Protein AF-A0A1V8USU7-F1 (afdb_monomer_lite)

pLDDT: mean 76.99, std 17.87, range [39.38, 96.69]

Foldseek 3Di:
DDDDDDDDDDDDDDDDDDDDDDDDDDDDDDPDDPVVVVVVVVVVVVVVVVVVVVCVVCVVPPDPPDPPQDQLNVLLVVQVVLLVQLAPNPDASAGDQPDDDPDPVQVPDPALDPDGLVRLLVSLLPDDLVSLVVLLVSLQLVSNVNYDPVCSVSSSRSSVSNNVSSVVNNVVVVPDDPPPPPPVDDD

Structure (mmCIF, N/CA/C/O backbone):
data_AF-A0A1V8USU7-F1
#
_entry.id   AF-A0A1V8USU7-F1
#
loop_
_atom_site.group_PDB
_atom_site.id
_atom_site.type_symbol
_atom_site.label_atom_id
_atom_site.label_alt_id
_atom_site.label_comp_id
_atom_site.label_asym_id
_atom_site.label_entity_id
_atom_site.label_seq_id
_atom_site.pdbx_PDB_ins_code
_atom_site.Cartn_x
_atom_site.Cartn_y
_atom_site.Cartn_z
_atom_site.occupancy
_atom_site.B_iso_or_equiv
_atom_site.auth_seq_id
_atom_site.auth_comp_id
_atom_site.auth_asym_id
_atom_site.auth_atom_id
_atom_site.pdbx_PDB_model_num
ATOM 1 N N . ASP A 1 1 ? -37.194 35.974 -57.384 1.00 49.66 1 ASP A N 1
ATOM 2 C CA . ASP A 1 1 ? -37.407 36.350 -58.791 1.00 49.66 1 ASP A CA 1
ATOM 3 C C . ASP A 1 1 ? -37.713 37.832 -58.913 1.00 49.66 1 ASP A C 1
ATOM 5 O O . ASP A 1 1 ? -38.316 38.368 -57.995 1.00 49.66 1 ASP A O 1
ATOM 9 N N . ARG A 1 2 ? -37.316 38.453 -60.030 1.00 40.25 2 ARG A N 1
ATOM 10 C CA . ARG A 1 2 ? -37.390 39.902 -60.352 1.00 40.25 2 ARG A CA 1
ATOM 11 C C . ARG A 1 2 ? -36.256 40.784 -59.831 1.00 40.25 2 ARG A C 1
ATOM 13 O O . ARG A 1 2 ? -36.425 41.818 -59.195 1.00 40.25 2 ARG A O 1
ATOM 20 N N . ARG A 1 3 ? -35.062 40.362 -60.232 1.00 39.38 3 ARG A N 1
ATOM 21 C CA . ARG A 1 3 ? -34.034 41.263 -60.753 1.00 39.38 3 ARG A CA 1
ATOM 22 C C . ARG A 1 3 ? -34.614 42.037 -61.951 1.00 39.38 3 ARG A C 1
ATOM 24 O O . ARG A 1 3 ? -35.321 41.432 -62.745 1.00 39.38 3 ARG A O 1
ATOM 31 N N . ALA A 1 4 ? -34.194 43.294 -62.084 1.00 47.53 4 ALA A N 1
ATOM 32 C CA . ALA A 1 4 ? -34.315 44.152 -63.264 1.00 47.53 4 ALA A CA 1
ATOM 33 C C . ALA A 1 4 ? -35.718 44.692 -63.581 1.00 47.53 4 ALA A C 1
ATOM 35 O O . ALA A 1 4 ? -36.610 43.958 -63.972 1.00 47.53 4 ALA A O 1
ATOM 36 N N . GLU A 1 5 ? -35.887 46.005 -63.432 1.00 42.09 5 GLU A N 1
ATOM 37 C CA . GLU A 1 5 ? -36.052 46.934 -64.562 1.00 42.09 5 GLU A CA 1
ATOM 38 C C . GLU A 1 5 ? -36.499 48.297 -64.020 1.00 42.09 5 GLU A C 1
ATOM 40 O O . GLU A 1 5 ? -37.653 48.514 -63.674 1.00 42.09 5 GLU A O 1
ATOM 45 N N . ALA A 1 6 ? -35.562 49.235 -63.943 1.00 43.66 6 ALA A N 1
ATOM 46 C CA . ALA A 1 6 ? -35.877 50.658 -64.004 1.00 43.66 6 ALA A CA 1
ATOM 47 C 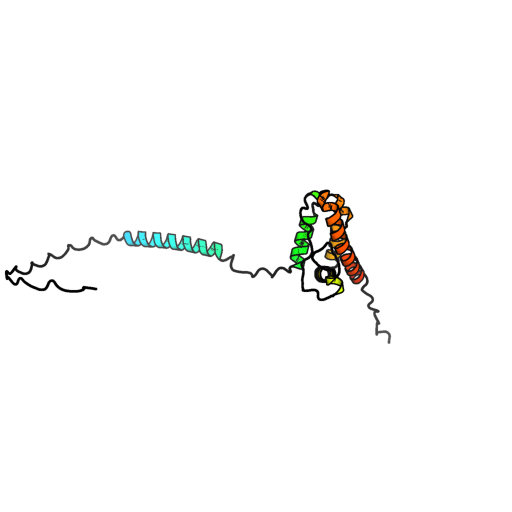C . ALA A 1 6 ? -34.721 51.318 -64.747 1.00 43.66 6 ALA A C 1
ATOM 49 O O . ALA A 1 6 ? -33.791 51.906 -64.197 1.00 43.66 6 ALA A O 1
ATOM 50 N N . GLU A 1 7 ? -34.750 51.031 -66.036 1.00 42.34 7 GLU A N 1
ATOM 51 C CA . GLU A 1 7 ? -33.895 51.544 -67.075 1.00 42.34 7 GLU A CA 1
ATOM 52 C C . GLU A 1 7 ? -34.169 53.041 -67.292 1.00 42.34 7 GLU A C 1
ATOM 54 O O . GLU A 1 7 ? -35.319 53.465 -67.307 1.00 42.34 7 GLU A O 1
ATOM 59 N N . LYS A 1 8 ? -33.092 53.790 -67.566 1.00 45.75 8 LYS A N 1
ATOM 60 C CA . LYS A 1 8 ? -33.054 55.058 -68.317 1.00 45.75 8 LYS A CA 1
ATOM 61 C C . LYS A 1 8 ? -33.834 56.251 -67.736 1.00 45.75 8 LYS A C 1
ATOM 63 O O . LYS A 1 8 ? -35.054 56.305 -67.757 1.00 45.75 8 LYS A O 1
ATOM 68 N N . LYS A 1 9 ? -33.112 57.361 -67.541 1.00 43.38 9 LYS A N 1
ATOM 69 C CA . LYS A 1 9 ? -32.935 58.425 -68.561 1.00 43.38 9 LYS A CA 1
ATOM 70 C C . LYS A 1 9 ? -32.690 59.765 -67.857 1.00 43.38 9 LYS A C 1
ATOM 72 O O . LYS A 1 9 ? -33.613 60.316 -67.283 1.00 43.38 9 LYS A O 1
ATOM 77 N N . ALA A 1 10 ? -31.485 60.315 -67.973 1.00 48.66 10 ALA A N 1
ATOM 78 C CA . ALA A 1 10 ? -31.270 61.760 -68.106 1.00 48.66 10 ALA A CA 1
ATOM 79 C C . ALA A 1 10 ? -29.787 62.020 -68.394 1.00 48.66 10 ALA A C 1
ATOM 81 O O . ALA A 1 10 ? -28.930 61.894 -67.527 1.00 48.66 10 ALA A O 1
ATOM 82 N N . ARG A 1 11 ? -29.506 62.330 -69.660 1.00 47.44 11 ARG A N 1
ATOM 83 C CA . ARG A 1 11 ? -28.316 63.063 -70.092 1.00 47.44 11 ARG A CA 1
ATOM 84 C C . ARG A 1 11 ? -28.532 64.551 -69.795 1.00 47.44 11 ARG A C 1
ATOM 86 O O . ARG A 1 11 ? -29.667 65.010 -69.879 1.00 47.44 11 ARG A O 1
ATOM 93 N N . GLY A 1 12 ? -27.433 65.263 -69.582 1.00 41.25 12 GLY A N 1
ATOM 94 C CA . GLY A 1 12 ? -27.346 66.720 -69.459 1.00 41.25 12 GLY A CA 1
ATOM 95 C C . GLY A 1 12 ? -26.608 67.058 -68.164 1.00 41.25 12 GLY A C 1
ATOM 96 O O . GLY A 1 12 ? -26.914 66.486 -67.130 1.00 41.25 12 GLY A O 1
ATOM 97 N N . ASP A 1 13 ? -25.599 67.907 -68.114 1.00 46.44 13 ASP A N 1
ATOM 98 C CA . ASP A 1 13 ? -24.935 68.703 -69.132 1.00 46.44 13 ASP A CA 1
ATOM 99 C C . ASP A 1 13 ? -23.589 69.146 -68.528 1.00 46.44 13 ASP A C 1
ATOM 101 O O . ASP A 1 13 ? -23.384 69.070 -67.314 1.00 46.44 13 ASP A O 1
ATOM 105 N N . HIS A 1 14 ? -22.656 69.560 -69.374 1.00 49.47 14 HIS A N 1
ATOM 106 C CA . HIS A 1 14 ? -21.319 70.001 -68.987 1.00 49.47 14 HIS A CA 1
ATOM 107 C C . HIS A 1 14 ? -21.336 71.244 -68.082 1.00 49.47 14 HIS A C 1
ATOM 109 O O . HIS A 1 14 ? -22.116 72.165 -68.317 1.00 49.47 14 HIS A O 1
ATOM 115 N N . GLN A 1 15 ? -20.363 71.350 -67.169 1.00 46.03 15 GLN A N 1
ATOM 116 C CA . GLN A 1 15 ? -19.569 72.577 -67.034 1.00 46.03 15 GLN A CA 1
ATOM 117 C C . GLN A 1 15 ? -18.273 72.340 -66.254 1.00 46.03 15 GLN A C 1
ATOM 119 O O . GLN A 1 15 ? -18.244 71.625 -65.255 1.00 46.03 15 GLN A O 1
ATOM 124 N N . GLY A 1 16 ? -17.191 72.898 -66.798 1.00 51.88 16 GLY A N 1
ATOM 125 C CA . GLY A 1 16 ? -15.833 72.768 -66.299 1.00 51.88 16 GLY A CA 1
ATOM 126 C C . GLY A 1 16 ? -15.592 73.510 -64.988 1.00 51.88 16 GLY A C 1
ATOM 127 O O . GLY A 1 16 ? -16.189 74.546 -64.712 1.00 51.88 16 GLY A O 1
ATOM 128 N N . GLY A 1 17 ? -14.661 72.966 -64.216 1.00 48.91 17 GLY A N 1
ATOM 129 C CA . GLY A 1 17 ? -13.922 73.678 -63.187 1.00 48.91 17 GLY A CA 1
ATOM 130 C C . GLY A 1 17 ? -12.446 73.364 -63.397 1.00 48.91 17 GLY A C 1
ATOM 131 O O . GLY A 1 17 ? -12.092 72.198 -63.587 1.00 48.91 17 GLY A O 1
ATOM 132 N N . ASP A 1 18 ? -11.619 74.404 -63.436 1.00 57.94 18 ASP A N 1
ATOM 133 C CA . ASP A 1 18 ? -10.161 74.326 -63.505 1.00 57.94 18 ASP A CA 1
ATOM 134 C C . ASP A 1 18 ? -9.576 73.313 -62.500 1.00 57.94 18 ASP A C 1
ATOM 136 O O . ASP A 1 18 ? -10.115 73.147 -61.399 1.00 57.94 18 ASP A O 1
ATOM 140 N N . PRO A 1 19 ? -8.460 72.632 -62.828 1.00 70.38 19 PRO A N 1
ATOM 141 C CA . PRO A 1 19 ? -7.791 71.776 -61.861 1.00 70.38 19 PRO A CA 1
ATOM 142 C C . PRO A 1 19 ? -7.305 72.623 -60.669 1.00 70.38 19 PRO A C 1
ATOM 144 O O . PRO A 1 19 ? -6.697 73.676 -60.875 1.00 70.38 19 PRO A O 1
ATOM 147 N N . PRO A 1 20 ? -7.542 72.190 -59.418 1.00 70.06 20 PRO A N 1
ATOM 148 C CA . PRO A 1 20 ? -7.090 72.928 -58.247 1.00 70.06 20 PRO A CA 1
ATOM 149 C C . PRO A 1 20 ? -5.558 73.006 -58.217 1.00 70.06 20 PRO A C 1
ATOM 151 O O . PRO A 1 20 ? -4.870 72.003 -58.416 1.00 70.06 20 PRO A O 1
ATOM 154 N N . SER A 1 21 ? -5.030 74.202 -57.944 1.00 73.81 21 SER A N 1
ATOM 155 C CA . SER A 1 21 ? -3.600 74.439 -57.729 1.00 73.81 21 SER A CA 1
ATOM 156 C C . SER A 1 21 ? -3.026 73.479 -56.677 1.00 73.81 21 SER A C 1
ATOM 158 O O . SER A 1 21 ? -3.693 73.209 -55.672 1.00 73.81 21 SER A O 1
ATOM 160 N N . PRO A 1 22 ? -1.790 72.973 -56.856 1.00 75.12 22 PRO A N 1
ATOM 161 C CA . PRO A 1 22 ? -1.180 72.077 -55.885 1.00 75.12 22 PRO A CA 1
ATOM 162 C C . PRO A 1 22 ? -0.985 72.788 -54.534 1.00 75.12 22 PRO A C 1
ATOM 164 O O . PRO A 1 22 ? -0.672 73.983 -54.505 1.00 75.12 22 PRO A O 1
ATOM 167 N N . PRO A 1 23 ? -1.158 72.073 -53.407 1.00 75.38 23 PRO A N 1
ATOM 168 C CA . PRO A 1 23 ? -0.937 72.642 -52.086 1.00 75.38 23 PRO A CA 1
ATOM 169 C C . PRO A 1 23 ? 0.534 73.054 -51.908 1.00 75.38 23 PRO A C 1
ATOM 171 O O . PRO A 1 23 ? 1.424 72.434 -52.501 1.00 75.38 23 PRO A O 1
ATOM 174 N N . PRO A 1 24 ? 0.818 74.078 -51.081 1.00 78.25 24 PRO A N 1
ATOM 175 C CA . PRO A 1 24 ? 2.190 74.458 -50.769 1.00 78.25 24 PRO A CA 1
ATOM 176 C C . PRO A 1 24 ? 2.941 73.288 -50.110 1.00 78.25 24 PRO A C 1
ATOM 178 O O . PRO A 1 24 ? 2.322 72.473 -49.415 1.00 78.25 24 PRO A O 1
ATOM 181 N N . PRO A 1 25 ? 4.270 73.190 -50.301 1.00 76.94 25 PRO A N 1
ATOM 182 C CA . PRO A 1 25 ? 5.057 72.148 -49.661 1.00 76.94 25 PRO A CA 1
ATOM 183 C C . PRO A 1 25 ? 4.975 72.274 -48.130 1.00 76.94 25 PRO A C 1
ATOM 185 O O . PRO A 1 25 ? 4.902 73.390 -47.604 1.00 76.94 25 PRO A O 1
ATOM 188 N N . PRO A 1 26 ? 4.989 71.146 -47.398 1.00 75.31 26 PRO A N 1
ATOM 189 C CA . PRO A 1 26 ? 4.946 71.168 -45.944 1.00 75.31 26 PRO A CA 1
ATOM 190 C C . PRO A 1 26 ? 6.197 71.850 -45.360 1.00 75.31 26 PRO A C 1
ATOM 192 O O . PRO A 1 26 ? 7.268 71.801 -45.974 1.00 75.31 26 PRO A O 1
ATOM 195 N N . PRO A 1 27 ? 6.094 72.461 -44.165 1.00 74.94 27 PRO A N 1
ATOM 196 C CA . PRO A 1 27 ? 7.253 73.016 -43.476 1.00 74.94 27 PRO A CA 1
ATOM 197 C C . PRO A 1 27 ? 8.289 71.919 -43.171 1.00 74.94 27 PRO A C 1
ATOM 199 O O . PRO A 1 27 ? 7.921 70.749 -43.008 1.00 74.94 27 PRO A O 1
ATOM 202 N N . PRO A 1 28 ? 9.586 72.270 -43.071 1.00 74.50 28 PRO A N 1
ATOM 203 C CA . PRO A 1 28 ? 10.622 71.306 -42.727 1.00 74.50 28 PRO A CA 1
ATOM 204 C C . PRO A 1 28 ? 10.360 70.697 -41.338 1.00 74.50 28 PRO A C 1
ATOM 206 O O . PRO A 1 28 ? 9.839 71.382 -40.451 1.00 74.50 28 PRO A O 1
ATOM 209 N N . PRO A 1 29 ? 10.717 69.416 -41.122 1.00 71.50 29 PRO A N 1
ATOM 210 C CA . PRO A 1 29 ? 10.537 68.774 -39.829 1.00 71.50 29 PRO A CA 1
ATOM 211 C C . PRO A 1 29 ? 11.369 69.487 -38.751 1.00 71.50 29 PRO A C 1
ATOM 213 O O . PRO A 1 29 ? 12.450 70.005 -39.050 1.00 71.50 29 PRO A O 1
ATOM 216 N N . PRO A 1 30 ? 10.902 69.499 -37.490 1.00 68.50 30 PRO A N 1
ATOM 217 C CA . PRO A 1 30 ? 11.666 70.075 -36.392 1.00 68.50 30 PRO A CA 1
ATOM 218 C C . PRO A 1 30 ? 13.026 69.369 -36.244 1.00 68.50 30 PRO A C 1
ATOM 220 O O . PRO A 1 30 ? 13.143 68.179 -36.565 1.00 68.50 30 PRO A O 1
ATOM 223 N N . PRO A 1 31 ? 14.061 70.073 -35.749 1.00 71.62 31 PRO A N 1
ATOM 224 C CA . PRO A 1 31 ? 15.375 69.482 -35.535 1.00 71.62 31 PRO A CA 1
ATOM 225 C C . PRO A 1 31 ? 15.266 68.262 -34.614 1.00 71.62 31 PRO A C 1
ATOM 227 O O . PRO A 1 31 ? 14.599 68.299 -33.579 1.00 71.62 31 PRO A O 1
ATOM 230 N N . ARG A 1 32 ? 15.912 67.159 -35.011 1.00 65.19 32 ARG A N 1
ATOM 231 C CA . ARG A 1 32 ? 15.983 65.926 -34.215 1.00 65.19 32 ARG A CA 1
ATOM 232 C C . ARG A 1 32 ? 16.567 66.250 -32.839 1.00 65.19 32 ARG A C 1
ATOM 234 O O . ARG A 1 32 ? 17.719 66.659 -32.764 1.00 65.19 32 ARG A O 1
ATOM 241 N N . ASP A 1 33 ? 15.793 66.038 -31.774 1.00 66.19 33 ASP A N 1
ATOM 242 C CA . ASP A 1 33 ? 16.279 66.124 -30.392 1.00 66.19 33 ASP A CA 1
ATOM 243 C C . ASP A 1 33 ? 17.321 65.009 -30.163 1.00 66.19 33 ASP A C 1
ATOM 245 O O . ASP A 1 33 ? 16.943 63.831 -30.126 1.00 66.19 33 ASP A O 1
ATOM 249 N N . PRO A 1 34 ? 18.617 65.336 -29.985 1.00 64.50 34 PRO A N 1
ATOM 250 C CA . PRO A 1 34 ? 19.671 64.338 -29.791 1.00 64.50 34 PRO A CA 1
ATOM 251 C C . PRO A 1 34 ? 19.456 63.477 -28.536 1.00 64.50 34 PRO A C 1
ATOM 253 O O . PRO A 1 34 ? 19.961 62.357 -28.442 1.00 64.50 34 PRO A O 1
ATOM 256 N N . GLY A 1 35 ? 18.680 63.971 -27.566 1.00 67.69 35 GLY A N 1
ATOM 257 C CA . GLY A 1 35 ? 18.334 63.250 -26.346 1.00 67.69 35 GLY A CA 1
ATOM 258 C C . GLY A 1 35 ? 17.207 62.230 -26.525 1.00 67.69 35 GLY A C 1
ATOM 259 O O . GLY A 1 35 ? 17.039 61.357 -25.670 1.00 67.69 35 GLY A O 1
ATOM 260 N N . ALA A 1 36 ? 16.429 62.291 -27.610 1.00 71.19 36 ALA A N 1
ATOM 261 C CA . ALA A 1 36 ? 15.318 61.365 -27.832 1.00 71.19 36 ALA A CA 1
ATOM 262 C C . ALA A 1 36 ? 15.807 59.935 -28.112 1.00 71.19 36 ALA A C 1
ATOM 264 O O . ALA A 1 36 ? 15.261 58.976 -27.558 1.00 71.19 36 ALA A O 1
ATOM 265 N N . ASP A 1 37 ? 16.876 59.796 -28.897 1.00 74.75 37 ASP A N 1
ATOM 266 C CA . ASP A 1 37 ? 17.478 58.497 -29.206 1.00 74.75 37 ASP A CA 1
ATOM 267 C C . ASP A 1 37 ? 18.176 57.890 -27.983 1.00 74.75 37 ASP A C 1
ATOM 269 O O . ASP A 1 37 ? 18.057 56.688 -27.735 1.00 74.75 37 ASP A O 1
ATOM 273 N N . ALA A 1 38 ? 18.825 58.719 -27.158 1.00 74.12 38 ALA A N 1
ATOM 274 C CA . ALA A 1 38 ? 19.416 58.282 -25.893 1.00 74.12 38 ALA A CA 1
ATOM 275 C C . ALA A 1 38 ? 18.346 57.728 -24.933 1.00 74.12 38 ALA A C 1
ATOM 277 O O . ALA A 1 38 ? 18.472 56.605 -24.439 1.00 74.12 38 ALA A O 1
ATOM 278 N N . ARG A 1 39 ? 17.232 58.455 -24.755 1.00 78.69 39 ARG A N 1
ATOM 279 C CA . ARG A 1 39 ? 16.099 58.022 -23.913 1.00 78.69 39 ARG A CA 1
ATOM 280 C C . ARG A 1 39 ? 15.388 56.777 -24.453 1.00 78.69 39 ARG A C 1
ATOM 282 O O . ARG A 1 39 ? 14.809 56.016 -23.673 1.00 78.69 39 ARG A O 1
ATOM 289 N N . ARG A 1 40 ? 15.388 56.565 -25.775 1.00 77.12 40 ARG A N 1
ATOM 290 C CA . ARG A 1 40 ? 14.859 55.346 -26.408 1.00 77.12 40 ARG A CA 1
ATOM 291 C C . ARG A 1 40 ? 15.763 54.146 -26.120 1.00 77.12 40 ARG A C 1
ATOM 293 O O . ARG A 1 40 ? 15.262 53.135 -25.628 1.00 77.12 40 ARG A O 1
ATOM 300 N N . ARG A 1 41 ? 17.076 54.285 -26.335 1.00 80.19 41 ARG A N 1
ATOM 301 C CA . ARG A 1 41 ? 18.062 53.224 -26.056 1.00 80.19 41 ARG A CA 1
ATOM 302 C C . ARG A 1 41 ? 18.055 52.806 -24.589 1.00 80.19 41 ARG A C 1
ATOM 304 O O . ARG A 1 41 ? 18.095 51.616 -24.295 1.00 80.19 41 ARG A O 1
ATOM 311 N N . GLU A 1 42 ? 17.936 53.759 -23.669 1.00 81.69 42 GLU A N 1
ATOM 312 C CA . GLU A 1 42 ? 17.871 53.466 -22.234 1.00 81.69 42 GLU A CA 1
ATOM 313 C C . GLU A 1 42 ? 16.618 52.650 -21.855 1.00 81.69 42 GLU A C 1
ATOM 315 O O . GLU A 1 42 ? 16.699 51.691 -21.079 1.00 81.69 42 GLU A O 1
ATOM 320 N N . ARG A 1 43 ? 15.454 52.962 -22.445 1.00 80.25 43 ARG A N 1
ATOM 321 C CA . ARG A 1 43 ? 14.224 52.173 -22.237 1.00 80.25 43 ARG A CA 1
ATOM 322 C C . ARG A 1 43 ? 14.327 50.771 -22.822 1.00 80.25 43 ARG A C 1
ATOM 324 O O . ARG A 1 43 ? 13.894 49.816 -22.176 1.00 80.25 43 ARG A O 1
ATOM 331 N N . GLU A 1 44 ? 14.893 50.639 -24.017 1.00 83.62 44 GLU A N 1
ATOM 332 C CA . GLU A 1 44 ? 15.113 49.339 -24.657 1.00 83.62 44 GLU A CA 1
ATOM 333 C C . GLU A 1 44 ? 16.085 48.480 -23.839 1.00 83.62 44 GLU A C 1
ATOM 335 O O . GLU A 1 44 ? 15.791 47.312 -23.584 1.00 83.62 44 GLU A O 1
ATOM 340 N N . ALA A 1 45 ? 17.160 49.071 -23.309 1.00 81.56 45 ALA A N 1
ATOM 341 C CA . ALA A 1 45 ? 18.093 48.393 -22.414 1.00 81.56 45 ALA A CA 1
ATOM 342 C C . ALA A 1 45 ? 17.427 47.946 -21.099 1.00 81.56 45 ALA A C 1
ATOM 344 O O . ALA A 1 45 ? 17.617 46.804 -20.677 1.00 81.56 45 ALA A O 1
ATOM 345 N N . ARG A 1 46 ? 16.585 48.782 -20.464 1.00 78.88 46 ARG A N 1
ATOM 346 C CA . ARG A 1 46 ? 15.809 48.363 -19.273 1.00 78.88 46 ARG A CA 1
ATOM 347 C C . ARG A 1 46 ? 14.861 47.206 -19.585 1.00 78.88 46 ARG A C 1
ATOM 349 O O . ARG A 1 46 ? 14.773 46.274 -18.787 1.00 78.88 46 ARG A O 1
ATOM 356 N N . ARG A 1 47 ? 14.182 47.229 -20.736 1.00 79.44 47 ARG A N 1
ATOM 357 C CA . ARG A 1 47 ? 13.281 46.143 -21.156 1.00 79.44 47 ARG A CA 1
ATOM 358 C C . ARG A 1 47 ? 14.047 44.848 -21.443 1.00 79.44 47 ARG A C 1
ATOM 360 O O . ARG A 1 47 ? 13.601 43.786 -21.016 1.00 79.44 47 ARG A O 1
ATOM 367 N N . ALA A 1 48 ? 15.201 44.938 -22.105 1.00 75.69 48 ALA A N 1
ATOM 368 C CA . ALA A 1 48 ? 16.071 43.796 -22.378 1.00 75.69 48 ALA A CA 1
ATOM 369 C C . ALA A 1 48 ? 16.637 43.187 -21.086 1.00 75.69 48 ALA A C 1
ATOM 371 O O . ALA A 1 48 ? 16.597 41.971 -20.922 1.00 75.69 48 ALA A O 1
ATOM 372 N N . ASN A 1 49 ? 17.075 44.017 -20.133 1.00 75.94 49 ASN A N 1
ATOM 373 C CA . ASN A 1 49 ? 17.561 43.554 -18.830 1.00 75.94 49 ASN A CA 1
ATOM 374 C C . ASN A 1 49 ? 16.460 42.880 -17.999 1.00 75.94 49 ASN A C 1
ATOM 376 O O . ASN A 1 49 ? 16.707 41.846 -17.379 1.00 75.94 49 ASN A O 1
ATOM 380 N N . PHE A 1 50 ? 15.236 43.417 -18.017 1.00 71.94 50 PHE A N 1
ATOM 381 C CA . PHE A 1 50 ? 14.096 42.784 -17.348 1.00 71.94 50 PHE A CA 1
ATOM 382 C C . PHE A 1 50 ? 13.747 41.426 -17.977 1.00 71.94 50 PHE A C 1
ATOM 384 O O . PHE A 1 50 ? 13.585 40.436 -17.264 1.00 71.94 50 PHE A O 1
ATOM 391 N N . ALA A 1 51 ? 13.703 41.350 -19.312 1.00 69.00 51 ALA A N 1
ATOM 392 C CA . ALA A 1 51 ? 13.476 40.095 -20.024 1.00 69.00 51 ALA A CA 1
ATOM 393 C C . ALA A 1 51 ? 14.589 39.071 -19.734 1.00 69.00 51 ALA A C 1
ATOM 395 O O . ALA A 1 51 ? 14.295 37.930 -19.387 1.00 69.00 51 ALA A O 1
ATOM 396 N N . ALA A 1 52 ? 15.860 39.478 -19.790 1.00 68.50 52 ALA A N 1
ATOM 397 C CA . ALA A 1 52 ? 16.999 38.611 -19.492 1.00 68.50 52 ALA A CA 1
ATOM 398 C C . ALA A 1 52 ? 16.963 38.067 -18.053 1.00 68.50 52 ALA A C 1
ATOM 400 O O . ALA A 1 52 ? 17.261 36.892 -17.842 1.00 68.50 52 ALA A O 1
ATOM 401 N N . GLY A 1 53 ? 16.541 38.876 -17.074 1.00 64.88 53 GLY A N 1
ATOM 402 C CA . GLY A 1 53 ? 16.331 38.427 -15.694 1.00 64.88 53 GLY A CA 1
ATOM 403 C C . GLY A 1 53 ? 15.252 37.345 -15.575 1.00 64.88 53 GLY A C 1
ATOM 404 O O . GLY A 1 53 ? 15.464 36.341 -14.896 1.00 64.88 53 GLY A O 1
ATOM 405 N N . PHE A 1 54 ? 14.138 37.500 -16.298 1.00 58.06 54 PHE A N 1
ATOM 406 C CA . PHE A 1 54 ? 13.058 36.508 -16.336 1.00 58.06 54 PHE A CA 1
ATOM 407 C C . PHE A 1 54 ? 13.498 35.181 -16.980 1.00 58.06 54 PHE A C 1
ATOM 409 O O . PHE A 1 54 ? 13.178 34.108 -16.468 1.00 58.06 54 PHE A O 1
ATOM 416 N N . TYR A 1 55 ? 14.286 35.228 -18.060 1.00 53.78 55 TYR A N 1
ATOM 417 C CA . TYR A 1 55 ? 14.825 34.015 -18.689 1.00 53.78 55 TYR A CA 1
ATOM 418 C C . TYR A 1 55 ? 15.915 33.344 -17.837 1.00 53.78 55 TYR A C 1
ATOM 420 O O . TYR A 1 55 ? 15.957 32.118 -17.770 1.00 53.78 55 TYR A O 1
ATOM 428 N N . ARG A 1 56 ? 16.753 34.108 -17.121 1.00 58.81 56 ARG A N 1
ATOM 429 C CA . ARG A 1 56 ? 17.801 33.555 -16.240 1.00 58.81 56 ARG A CA 1
ATOM 430 C C . ARG A 1 56 ? 17.229 32.879 -14.990 1.00 58.81 56 ARG A C 1
ATOM 432 O O . ARG A 1 56 ? 17.794 31.890 -14.539 1.00 58.81 56 ARG A O 1
ATOM 439 N N . ALA A 1 57 ? 16.105 33.375 -14.466 1.00 57.34 57 ALA A N 1
ATOM 440 C CA . ALA A 1 57 ? 15.392 32.755 -13.347 1.00 57.34 57 ALA A CA 1
ATOM 441 C C . ALA A 1 57 ? 14.670 31.451 -13.745 1.00 57.34 57 ALA A C 1
ATOM 443 O O . ALA A 1 57 ? 14.582 30.535 -12.934 1.00 57.34 57 ALA A O 1
ATOM 444 N N . ASN A 1 58 ? 14.206 31.338 -14.996 1.00 54.09 58 ASN A N 1
ATOM 445 C CA . ASN A 1 58 ? 13.474 30.162 -15.491 1.00 54.09 58 ASN A CA 1
ATOM 446 C C . ASN A 1 58 ? 14.351 29.113 -16.208 1.00 54.09 58 ASN A C 1
ATOM 448 O O . ASN A 1 58 ? 13.908 27.985 -16.414 1.00 54.09 58 ASN A O 1
ATOM 452 N N . ALA A 1 59 ? 15.601 29.431 -16.564 1.00 55.72 59 ALA A N 1
ATOM 453 C CA . ALA A 1 59 ? 16.512 28.498 -17.243 1.00 55.72 59 ALA A CA 1
ATOM 454 C C . ALA A 1 59 ? 16.981 27.314 -16.367 1.00 55.72 59 ALA A C 1
ATOM 456 O O . ALA A 1 59 ? 17.516 26.344 -16.893 1.00 55.72 59 ALA A O 1
ATOM 457 N N . GLY A 1 60 ? 16.757 27.359 -15.048 1.00 47.97 60 GLY A N 1
ATOM 458 C CA . GLY A 1 60 ? 17.015 26.244 -14.123 1.00 47.97 60 GLY A CA 1
ATOM 459 C C . GLY A 1 60 ? 15.842 25.268 -13.946 1.00 47.97 60 GLY A C 1
ATOM 460 O O . GLY A 1 60 ? 15.904 24.405 -13.074 1.00 47.97 60 GLY A O 1
ATOM 461 N N . HIS A 1 61 ? 14.755 25.421 -14.709 1.00 52.09 61 HIS A N 1
ATOM 462 C CA . HIS A 1 61 ? 13.552 24.572 -14.642 1.00 52.09 61 HIS A CA 1
ATOM 463 C C . HIS A 1 61 ? 13.235 23.865 -15.970 1.00 52.09 61 HIS A C 1
ATOM 465 O O . HIS A 1 61 ? 12.106 23.446 -16.203 1.00 52.09 61 HIS A O 1
ATOM 471 N N . GLN A 1 62 ? 14.231 23.715 -16.844 1.00 48.03 62 GLN A N 1
ATOM 472 C CA . GLN A 1 62 ? 14.107 22.909 -18.058 1.00 48.03 62 GLN A CA 1
ATOM 473 C C . GLN A 1 62 ? 14.355 21.429 -17.721 1.00 48.03 62 GLN A C 1
ATOM 475 O O . GLN A 1 62 ? 15.484 21.013 -17.467 1.00 48.03 62 GLN A O 1
ATOM 480 N N . ASP A 1 63 ? 13.255 20.676 -17.667 1.00 53.34 63 ASP A N 1
ATOM 481 C CA . ASP A 1 63 ? 13.118 19.267 -18.057 1.00 53.34 63 ASP A CA 1
ATOM 482 C C . ASP A 1 63 ? 14.259 18.308 -17.690 1.00 53.34 63 ASP A C 1
ATOM 484 O O . ASP A 1 63 ? 14.931 17.722 -18.538 1.00 53.34 63 ASP A O 1
ATOM 488 N N . THR A 1 64 ? 14.392 18.015 -16.397 1.00 51.72 64 THR A N 1
ATOM 489 C CA . THR A 1 64 ? 14.736 16.632 -16.045 1.00 51.72 64 THR A CA 1
ATOM 490 C C . THR A 1 64 ? 13.446 15.826 -16.193 1.00 51.72 64 THR A C 1
ATOM 492 O O . THR A 1 64 ? 12.510 16.116 -15.442 1.00 51.72 64 THR A O 1
ATOM 495 N N . PRO A 1 65 ? 13.327 14.846 -17.113 1.00 49.69 65 PRO A N 1
ATOM 496 C CA . PRO A 1 65 ? 12.207 13.921 -17.060 1.00 49.69 65 PRO A CA 1
ATOM 497 C C . PRO A 1 65 ? 12.263 13.280 -15.678 1.00 49.69 65 PRO A C 1
ATOM 499 O O . PRO A 1 65 ? 13.219 12.572 -15.349 1.00 49.69 65 PRO A O 1
ATOM 502 N N . ALA A 1 66 ? 11.285 13.608 -14.830 1.00 51.69 66 ALA A N 1
ATOM 503 C CA . ALA A 1 66 ? 11.147 12.966 -13.537 1.00 51.69 66 ALA A CA 1
ATOM 504 C C . ALA A 1 66 ? 11.216 11.453 -13.794 1.00 51.69 66 ALA A C 1
ATOM 506 O O . ALA A 1 66 ? 10.532 10.980 -14.711 1.00 51.69 66 ALA A O 1
ATOM 507 N N . PRO A 1 67 ? 12.066 10.696 -13.074 1.00 55.47 67 PRO A N 1
ATOM 508 C CA . PRO A 1 67 ? 12.140 9.257 -13.270 1.00 55.47 67 PRO A CA 1
ATOM 509 C C . PRO A 1 67 ? 10.715 8.733 -13.170 1.00 55.47 67 PRO A C 1
ATOM 511 O O . PRO A 1 67 ? 10.035 9.055 -12.195 1.00 55.47 67 PRO A O 1
ATOM 514 N N . VAL A 1 68 ? 10.254 8.019 -14.205 1.00 57.78 68 VAL A N 1
ATOM 515 C CA . VAL A 1 68 ? 8.911 7.433 -14.269 1.00 57.78 68 VAL A CA 1
ATOM 516 C C . VAL A 1 68 ? 8.739 6.649 -12.976 1.00 57.78 68 VAL A C 1
ATOM 518 O O . VAL A 1 68 ? 9.335 5.587 -12.804 1.00 57.78 68 VAL A O 1
ATOM 521 N N . SER A 1 69 ? 8.069 7.251 -11.996 1.00 70.69 69 SER A N 1
ATOM 522 C CA . SER A 1 69 ? 8.123 6.767 -10.623 1.00 70.69 69 SER A CA 1
ATOM 523 C C . SER A 1 69 ? 7.472 5.397 -10.616 1.00 70.69 69 SER A C 1
ATOM 525 O O . SER A 1 69 ? 6.299 5.304 -10.983 1.00 70.69 69 SER A O 1
ATOM 527 N N . ASP A 1 70 ? 8.226 4.350 -10.258 1.00 87.44 70 ASP A N 1
ATOM 528 C CA . ASP A 1 70 ? 7.703 2.983 -10.234 1.00 87.44 70 ASP A CA 1
ATOM 529 C C . ASP A 1 70 ? 6.388 2.998 -9.441 1.00 87.44 70 ASP A C 1
ATOM 531 O O . ASP A 1 70 ? 6.401 3.386 -8.265 1.00 87.44 70 ASP A O 1
ATOM 535 N N . PRO A 1 71 ? 5.246 2.631 -10.054 1.00 89.31 71 PRO A N 1
ATOM 536 C CA . PRO A 1 71 ? 3.945 2.724 -9.403 1.00 89.31 71 PRO A CA 1
ATOM 537 C C . PRO A 1 71 ? 3.909 1.942 -8.088 1.00 89.31 71 PRO A C 1
ATOM 539 O O . PRO A 1 71 ? 3.201 2.336 -7.160 1.00 89.31 71 PRO A O 1
ATOM 542 N N . VAL A 1 72 ? 4.710 0.876 -7.967 1.00 92.19 72 VAL A N 1
ATOM 543 C CA . VAL A 1 72 ? 4.851 0.132 -6.711 1.00 92.19 72 VAL A CA 1
ATOM 544 C C . VAL A 1 72 ? 5.589 0.952 -5.656 1.00 92.19 72 VAL A C 1
ATOM 546 O O . VAL A 1 72 ? 5.155 0.992 -4.506 1.00 92.19 72 VAL A O 1
ATOM 549 N N . GLN A 1 73 ? 6.669 1.639 -6.021 1.00 93.50 73 GLN A N 1
ATOM 550 C CA . GLN A 1 73 ? 7.425 2.466 -5.083 1.00 93.50 73 GLN A CA 1
ATOM 551 C C . GLN A 1 73 ? 6.634 3.710 -4.650 1.00 93.50 73 GLN A C 1
ATOM 553 O O . GLN A 1 73 ? 6.669 4.097 -3.474 1.00 93.50 73 GLN A O 1
ATOM 558 N N . HIS A 1 74 ? 5.874 4.299 -5.576 1.00 92.38 74 HIS A N 1
ATOM 559 C CA . HIS A 1 74 ? 4.934 5.376 -5.278 1.00 92.38 74 HIS A CA 1
ATOM 560 C C . HIS A 1 74 ? 3.852 4.903 -4.297 1.00 92.38 74 HIS A C 1
ATOM 562 O O . HIS A 1 74 ? 3.671 5.514 -3.240 1.00 92.38 74 HIS A O 1
ATOM 568 N N . TRP A 1 75 ? 3.203 3.767 -4.585 1.00 94.44 75 TRP A N 1
ATOM 569 C CA . TRP A 1 75 ? 2.234 3.155 -3.674 1.00 94.44 75 TRP A CA 1
ATOM 570 C C . TRP A 1 75 ? 2.840 2.865 -2.302 1.00 94.44 75 TRP A C 1
ATOM 572 O O . TRP A 1 75 ? 2.237 3.215 -1.294 1.00 94.44 75 TRP A O 1
ATOM 582 N N . TYR A 1 76 ? 4.028 2.263 -2.240 1.00 95.31 76 TYR A N 1
ATOM 583 C CA . TYR A 1 76 ? 4.674 1.928 -0.975 1.00 95.31 76 TYR A CA 1
ATOM 584 C C . TYR A 1 76 ? 4.878 3.177 -0.112 1.00 95.31 76 TYR A C 1
ATOM 586 O O . TYR A 1 76 ? 4.535 3.180 1.071 1.00 95.31 76 TYR A O 1
ATOM 594 N N . THR A 1 77 ? 5.381 4.257 -0.712 1.00 94.56 77 THR A N 1
ATOM 595 C CA . THR A 1 77 ? 5.607 5.531 -0.017 1.00 94.56 77 THR A CA 1
ATOM 596 C C . THR A 1 77 ? 4.293 6.147 0.461 1.00 94.56 77 THR A C 1
ATOM 598 O O . THR A 1 77 ? 4.197 6.565 1.617 1.00 94.56 77 THR A O 1
ATOM 601 N N . TYR A 1 78 ? 3.266 6.156 -0.393 1.00 94.19 78 TYR A N 1
ATOM 602 C CA . TYR A 1 78 ? 1.919 6.595 -0.030 1.00 94.19 78 TYR A CA 1
ATOM 603 C C . TYR A 1 78 ? 1.344 5.767 1.127 1.00 94.19 78 TYR A C 1
ATOM 605 O O . TYR A 1 78 ? 0.893 6.332 2.120 1.00 94.19 78 TYR A O 1
ATOM 613 N N . ALA A 1 79 ? 1.435 4.438 1.051 1.00 95.00 79 ALA A N 1
ATOM 614 C CA . ALA A 1 79 ? 0.924 3.527 2.065 1.00 95.00 79 ALA A CA 1
ATOM 615 C C . ALA A 1 79 ? 1.603 3.746 3.421 1.00 95.00 79 ALA A C 1
ATOM 617 O O . ALA A 1 79 ? 0.920 3.767 4.438 1.00 95.00 79 ALA A O 1
ATOM 618 N N . GLN A 1 80 ? 2.923 3.965 3.464 1.00 95.69 80 GLN A N 1
ATOM 619 C CA . GLN A 1 80 ? 3.604 4.262 4.731 1.00 95.69 80 GLN A CA 1
ATOM 620 C C . GLN A 1 80 ? 3.135 5.583 5.356 1.00 95.69 80 GLN A C 1
ATOM 622 O O . GLN A 1 80 ? 3.047 5.669 6.577 1.00 95.69 80 GLN A O 1
ATOM 627 N N . ARG A 1 81 ? 2.819 6.596 4.539 1.00 93.75 81 ARG A N 1
ATOM 628 C CA . ARG A 1 81 ? 2.286 7.877 5.027 1.00 93.75 81 ARG A CA 1
ATOM 629 C C . ARG A 1 81 ? 0.844 7.737 5.509 1.00 93.75 81 ARG A C 1
ATOM 631 O O . ARG A 1 81 ? 0.531 8.176 6.607 1.00 93.75 81 ARG A O 1
ATOM 638 N N . ALA A 1 82 ? -0.011 7.087 4.720 1.00 93.38 82 ALA A N 1
ATOM 639 C CA . ALA A 1 82 ? -1.412 6.861 5.067 1.00 93.38 82 ALA A CA 1
ATOM 640 C C . ALA A 1 82 ? -1.552 6.015 6.344 1.00 93.38 82 ALA A C 1
ATOM 642 O O . ALA A 1 82 ? -2.388 6.294 7.193 1.00 93.38 82 ALA A O 1
ATOM 643 N N . LEU A 1 83 ? -0.686 5.013 6.514 1.00 94.62 83 LEU A N 1
ATOM 644 C CA . LEU A 1 83 ? -0.651 4.142 7.690 1.00 94.62 83 LEU A CA 1
ATOM 645 C C . LEU A 1 83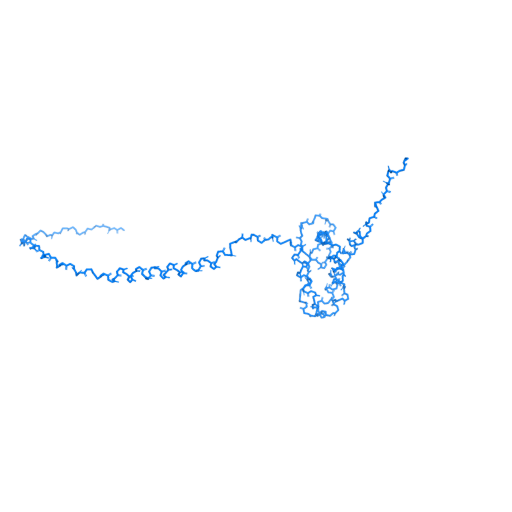 ? 0.191 4.712 8.843 1.00 94.62 83 LEU A C 1
ATOM 647 O O . LEU A 1 83 ? 0.566 3.961 9.742 1.00 94.62 83 LEU A O 1
ATOM 651 N N . ALA A 1 84 ? 0.531 6.003 8.838 1.00 93.88 84 ALA A N 1
ATOM 652 C CA . ALA A 1 84 ? 1.131 6.641 10.009 1.00 93.88 84 ALA A CA 1
ATOM 653 C C . ALA A 1 84 ? 0.069 6.889 11.093 1.00 93.88 84 ALA A C 1
ATOM 655 O O . ALA A 1 84 ? 0.318 6.619 12.269 1.00 93.88 84 ALA A O 1
ATOM 656 N N . ASP A 1 85 ? -1.131 7.308 10.679 1.00 93.06 85 ASP A N 1
ATOM 657 C CA . ASP A 1 85 ? -2.277 7.562 11.551 1.00 93.06 85 ASP A CA 1
ATOM 658 C C . ASP A 1 85 ? -3.499 6.746 11.101 1.00 93.06 85 ASP A C 1
ATOM 660 O O . ASP A 1 85 ? -4.264 7.126 10.217 1.00 93.06 85 ASP A O 1
ATOM 664 N N . TYR A 1 86 ? -3.684 5.591 11.741 1.00 93.81 86 TYR A N 1
ATOM 665 C CA . TYR A 1 86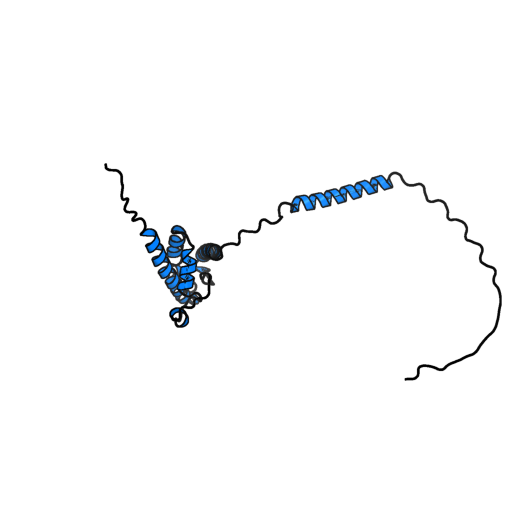 ? -4.765 4.652 11.430 1.00 93.81 86 TYR A CA 1
ATOM 666 C C . TYR A 1 86 ? -6.144 5.221 11.782 1.00 93.81 86 TYR A C 1
ATOM 668 O O . TYR A 1 86 ? -7.139 4.773 11.215 1.00 93.81 86 TYR A O 1
ATOM 676 N N . SER A 1 87 ? -6.220 6.192 12.699 1.00 93.19 87 SER A N 1
ATOM 677 C CA . SER A 1 87 ? -7.493 6.779 13.129 1.00 93.19 87 SER A CA 1
ATOM 678 C C . SER A 1 87 ? -8.105 7.683 12.057 1.00 93.19 87 SER A C 1
ATOM 680 O O . SER A 1 87 ? -9.324 7.730 11.914 1.00 93.19 87 SER A O 1
ATOM 682 N N . GLN A 1 88 ? -7.254 8.319 11.248 1.00 93.38 88 GLN A N 1
ATOM 683 C CA . GLN A 1 88 ? -7.638 9.216 10.154 1.00 93.38 88 GLN A CA 1
ATOM 684 C C . GLN A 1 88 ? -7.778 8.494 8.806 1.00 93.38 88 GLN A C 1
ATOM 686 O O . GLN A 1 88 ? -8.006 9.122 7.771 1.00 93.38 88 GLN A O 1
ATOM 691 N N . LEU A 1 89 ? -7.618 7.168 8.784 1.00 93.50 89 LEU A N 1
ATOM 692 C CA . LEU A 1 89 ? -7.637 6.402 7.548 1.00 93.50 89 LEU A CA 1
ATOM 693 C C . LEU A 1 89 ? -9.069 6.282 7.006 1.00 93.50 89 LEU A C 1
ATOM 695 O O . LEU A 1 89 ? -9.882 5.516 7.521 1.00 93.50 89 LEU A O 1
ATOM 699 N N . THR A 1 90 ? -9.359 7.017 5.933 1.00 92.94 90 THR A N 1
ATOM 700 C CA . THR A 1 90 ? -10.663 6.999 5.245 1.00 92.94 90 THR A CA 1
ATOM 701 C C . THR A 1 90 ? -10.723 5.990 4.102 1.00 92.94 90 THR A C 1
ATOM 703 O O . THR A 1 90 ? -11.795 5.485 3.777 1.00 92.94 90 THR A O 1
ATOM 706 N N . ALA A 1 91 ? -9.576 5.661 3.507 1.00 93.25 91 ALA A N 1
ATOM 707 C CA . ALA A 1 91 ? -9.455 4.722 2.401 1.00 93.25 91 ALA A CA 1
ATOM 708 C C . ALA A 1 91 ? -8.273 3.778 2.625 1.00 93.25 91 ALA A C 1
ATOM 710 O O . ALA A 1 91 ? -7.208 4.182 3.094 1.00 93.25 91 ALA A O 1
ATOM 711 N N . PHE A 1 92 ? -8.451 2.509 2.267 1.00 93.88 92 PHE A N 1
ATOM 712 C CA . PHE A 1 92 ? -7.392 1.521 2.408 1.00 93.88 92 PHE A CA 1
ATOM 713 C C . PHE A 1 92 ? -6.334 1.695 1.306 1.00 93.88 92 PHE A C 1
ATOM 715 O O . PHE A 1 92 ? -6.697 1.728 0.126 1.00 93.88 92 PHE A O 1
ATOM 722 N N . PRO A 1 93 ? -5.029 1.749 1.639 1.00 94.06 93 PRO A N 1
ATOM 723 C CA . PRO A 1 93 ? -3.962 1.926 0.657 1.00 94.06 93 PRO A CA 1
ATOM 724 C C . PRO A 1 93 ? -3.665 0.608 -0.075 1.00 94.06 93 PRO A C 1
ATOM 726 O O . PRO A 1 93 ? -2.634 -0.036 0.143 1.00 94.06 93 PRO A O 1
ATOM 729 N N . ALA A 1 94 ? -4.587 0.187 -0.941 1.00 92.50 94 ALA A N 1
ATOM 730 C CA . ALA A 1 94 ? -4.471 -1.044 -1.714 1.00 92.50 94 ALA A CA 1
ATOM 731 C C . ALA A 1 94 ? -3.297 -0.980 -2.717 1.00 92.50 94 ALA A C 1
ATOM 733 O O . ALA A 1 94 ? -3.062 0.073 -3.313 1.00 92.50 94 ALA A O 1
ATOM 734 N N . PRO A 1 95 ? -2.551 -2.085 -2.912 1.00 90.88 95 PRO A N 1
ATOM 735 C CA . PRO A 1 95 ? -1.462 -2.147 -3.882 1.00 90.88 95 PRO A CA 1
ATOM 736 C C . PRO A 1 95 ? -1.967 -1.979 -5.321 1.00 90.88 95 PRO A C 1
ATOM 738 O O . PRO A 1 95 ? -3.087 -2.395 -5.632 1.00 90.88 95 PRO A O 1
ATOM 741 N N . PRO A 1 96 ? -1.140 -1.406 -6.215 1.00 88.81 96 PRO A N 1
ATOM 742 C CA . PRO A 1 96 ? -1.522 -1.187 -7.598 1.00 88.81 96 PRO A CA 1
ATOM 743 C C . PRO A 1 96 ? -1.671 -2.517 -8.336 1.00 88.81 96 PRO A C 1
ATOM 745 O O . PRO A 1 96 ? -0.931 -3.478 -8.112 1.00 88.81 96 PRO A O 1
ATOM 748 N N . VAL A 1 97 ? -2.603 -2.543 -9.283 1.00 85.25 97 VAL A N 1
ATOM 749 C CA . VAL A 1 97 ? -2.741 -3.644 -10.233 1.00 85.25 97 VAL A CA 1
ATOM 750 C C . VAL A 1 97 ? -1.685 -3.468 -11.321 1.00 85.25 97 VAL A C 1
ATOM 752 O O . VAL A 1 97 ? -1.802 -2.599 -12.178 1.00 85.25 97 VAL A O 1
ATOM 755 N N . THR A 1 98 ? -0.629 -4.278 -11.272 1.00 74.88 98 THR A N 1
ATOM 756 C CA . THR A 1 98 ? 0.509 -4.195 -12.205 1.00 74.88 98 THR A CA 1
ATOM 757 C C . THR A 1 98 ? 0.292 -4.961 -13.515 1.00 74.88 98 THR A C 1
ATOM 759 O O . THR A 1 98 ? 1.126 -4.876 -14.413 1.00 74.88 98 THR A O 1
ATOM 762 N N . GLY A 1 99 ? -0.825 -5.683 -13.654 1.00 74.06 99 GLY A N 1
ATOM 763 C CA . GLY A 1 99 ? -1.177 -6.425 -14.862 1.00 74.06 99 GLY A CA 1
ATOM 764 C C . GLY A 1 99 ? -2.558 -7.077 -14.792 1.00 74.06 99 GLY A C 1
ATOM 765 O O . GLY A 1 99 ? -3.219 -7.092 -13.751 1.00 74.06 99 GLY A O 1
ATOM 766 N N . ARG A 1 100 ? -3.008 -7.628 -15.925 1.00 76.06 100 ARG A N 1
ATOM 767 C CA . ARG A 1 100 ? -4.227 -8.444 -15.975 1.00 76.06 100 ARG A CA 1
ATOM 768 C C . ARG A 1 100 ? -3.905 -9.842 -15.453 1.00 76.06 100 ARG A C 1
ATOM 770 O O . ARG A 1 100 ? -2.993 -10.493 -15.952 1.00 76.06 100 ARG A O 1
ATOM 777 N N . CYS A 1 101 ? -4.663 -10.308 -14.466 1.00 81.38 101 CYS A N 1
ATOM 778 C CA . CYS A 1 101 ? -4.584 -11.690 -14.014 1.00 81.38 101 CYS A CA 1
ATOM 779 C C . CYS A 1 101 ? -5.524 -12.553 -14.865 1.00 81.38 101 CYS A C 1
ATOM 781 O O . CYS A 1 101 ? -6.712 -12.257 -14.946 1.00 81.38 101 CYS A O 1
ATOM 783 N N . SER A 1 102 ? -5.001 -13.614 -15.482 1.00 77.12 102 SER A N 1
ATOM 784 C CA . SER A 1 102 ? -5.772 -14.591 -16.268 1.00 77.12 102 SER A CA 1
ATOM 785 C C . SER A 1 102 ? -6.136 -15.859 -15.483 1.00 77.12 102 SER A C 1
ATOM 787 O O . SER A 1 102 ? -6.718 -16.788 -16.037 1.00 77.12 102 SER A O 1
ATOM 789 N N . SER A 1 103 ? -5.795 -15.931 -14.191 1.00 78.81 103 SER A N 1
ATOM 790 C CA . SER A 1 103 ? -6.089 -17.103 -13.364 1.00 78.81 103 SER A CA 1
ATOM 791 C C . SER A 1 103 ? -7.591 -17.217 -13.108 1.00 78.81 103 SER A C 1
ATOM 793 O O . SER A 1 103 ? -8.175 -16.358 -12.442 1.00 78.81 103 SER A O 1
ATOM 795 N N . MET A 1 104 ? -8.205 -18.312 -13.569 1.00 75.88 104 MET A N 1
ATOM 796 C CA . MET A 1 104 ? -9.620 -18.606 -13.308 1.00 75.88 104 MET A CA 1
ATOM 797 C C . MET A 1 104 ? -9.933 -18.638 -11.806 1.00 75.88 104 MET A C 1
ATOM 799 O O . MET A 1 104 ? -10.973 -18.139 -11.393 1.00 75.88 104 MET A O 1
ATOM 803 N N . ALA A 1 105 ? -8.993 -19.105 -10.974 1.00 76.81 105 ALA A N 1
ATOM 804 C CA . ALA A 1 105 ? -9.137 -19.101 -9.517 1.00 76.81 105 ALA A CA 1
ATOM 805 C C . ALA A 1 105 ? -9.213 -17.684 -8.916 1.00 76.81 105 ALA A C 1
ATOM 807 O O . ALA A 1 105 ? -9.814 -17.489 -7.862 1.00 76.81 105 ALA A O 1
ATOM 808 N N . CYS A 1 106 ? -8.603 -16.683 -9.564 1.00 78.69 106 CYS A N 1
ATOM 809 C CA . CYS A 1 106 ? -8.738 -15.281 -9.158 1.00 78.69 106 CYS A CA 1
ATOM 810 C C . CYS A 1 106 ? -10.050 -14.665 -9.655 1.00 78.69 106 CYS A C 1
ATOM 812 O O . CYS A 1 106 ? -10.622 -13.840 -8.947 1.00 78.69 106 CYS A O 1
ATOM 814 N N . ALA A 1 107 ? -10.535 -15.078 -10.830 1.00 69.38 107 ALA A N 1
ATOM 815 C CA . ALA A 1 107 ? -11.811 -14.619 -11.378 1.00 69.38 107 ALA A CA 1
ATOM 816 C C . ALA A 1 107 ? -13.016 -15.113 -10.558 1.00 69.38 107 ALA A C 1
ATOM 818 O O . ALA A 1 107 ? -14.004 -14.398 -10.432 1.00 69.38 107 ALA A O 1
ATOM 819 N N . SER A 1 108 ? -12.923 -16.308 -9.966 1.00 65.06 108 SER A N 1
ATOM 820 C CA . SER A 1 108 ? -13.995 -16.916 -9.168 1.00 65.06 108 SER A CA 1
ATOM 821 C C . SER A 1 108 ? -13.946 -16.585 -7.670 1.00 65.06 108 SER A C 1
ATOM 823 O O . SER A 1 108 ? -14.821 -17.009 -6.921 1.00 65.06 108 SER A O 1
ATOM 825 N N . SER A 1 109 ? -12.921 -15.871 -7.193 1.00 63.41 109 SER A N 1
ATOM 826 C CA . SER A 1 109 ? -12.754 -15.567 -5.765 1.00 63.41 109 SER A CA 1
ATOM 827 C C . SER A 1 109 ? -13.407 -14.234 -5.376 1.00 63.41 109 SER A C 1
ATOM 829 O O . SER A 1 109 ? -13.008 -13.192 -5.890 1.00 63.41 109 SER A O 1
ATOM 831 N N . GLY A 1 110 ? -14.349 -14.245 -4.424 1.00 59.47 110 GLY A N 1
ATOM 832 C CA . GLY A 1 110 ? -14.860 -13.029 -3.779 1.00 59.47 110 GLY A CA 1
ATOM 833 C C . GLY A 1 110 ? -13.817 -12.456 -2.816 1.00 59.47 110 GLY A C 1
ATOM 834 O O . GLY A 1 110 ? -13.664 -12.958 -1.705 1.00 59.47 110 GLY A O 1
ATOM 835 N N . ARG A 1 111 ? -13.049 -11.455 -3.258 1.00 64.00 111 ARG A N 1
ATOM 836 C CA . ARG A 1 111 ? -11.950 -10.853 -2.480 1.00 64.00 111 ARG A CA 1
ATOM 837 C C . ARG A 1 111 ? -12.333 -9.494 -1.919 1.00 64.00 111 ARG A C 1
ATOM 839 O O . ARG A 1 111 ? -13.156 -8.791 -2.501 1.00 64.00 111 ARG A O 1
ATOM 846 N N . SER A 1 112 ? -11.708 -9.120 -0.802 1.00 67.12 112 SER A N 1
ATOM 847 C CA . SER A 1 112 ? -11.925 -7.796 -0.203 1.00 67.12 112 SER A CA 1
ATOM 848 C C . SER A 1 112 ? -11.097 -6.716 -0.900 1.00 67.12 112 SER A C 1
ATOM 850 O O . SER A 1 112 ? -11.517 -5.563 -0.957 1.00 67.12 112 SER A O 1
ATOM 852 N N . LEU A 1 113 ? -9.936 -7.082 -1.453 1.00 74.06 113 LEU A N 1
ATOM 853 C CA . LEU A 1 113 ? -9.144 -6.217 -2.325 1.00 74.06 113 LEU A CA 1
ATOM 854 C C . LEU A 1 113 ? -9.600 -6.334 -3.781 1.00 74.06 113 LEU A C 1
ATOM 856 O O . LEU A 1 113 ? -9.834 -7.430 -4.286 1.00 74.06 113 LEU A O 1
ATOM 860 N N . GLN A 1 114 ? -9.608 -5.206 -4.494 1.00 72.88 114 GLN A N 1
ATOM 861 C CA . GLN A 1 114 ? -9.772 -5.206 -5.953 1.00 72.88 114 GLN A CA 1
ATOM 862 C C . GLN A 1 114 ? -8.622 -5.945 -6.661 1.00 72.88 114 GLN A C 1
ATOM 864 O O . GLN A 1 114 ? -8.814 -6.563 -7.706 1.00 72.88 114 GLN A O 1
ATOM 869 N N . ALA A 1 115 ? -7.412 -5.897 -6.095 1.00 77.44 115 ALA A N 1
ATOM 870 C CA . ALA A 1 115 ? -6.269 -6.642 -6.600 1.00 77.44 115 ALA A CA 1
ATOM 871 C C . ALA A 1 115 ? -6.329 -8.104 -6.130 1.00 77.44 115 ALA A C 1
ATOM 873 O O . ALA A 1 115 ? -6.348 -8.385 -4.934 1.00 77.44 115 ALA A O 1
ATOM 874 N N . CYS A 1 116 ? -6.283 -9.050 -7.071 1.00 84.06 116 CYS A N 1
ATOM 875 C CA . CYS A 1 116 ? -6.119 -10.464 -6.734 1.00 84.06 116 CYS A CA 1
ATOM 876 C C . CYS A 1 116 ? -4.744 -10.748 -6.100 1.00 84.06 116 CYS A C 1
ATOM 878 O O . CYS A 1 116 ? -3.802 -9.968 -6.248 1.00 84.06 116 CYS A O 1
ATOM 880 N N . GLU A 1 117 ? -4.588 -11.907 -5.455 1.00 86.88 117 GLU A N 1
ATOM 881 C CA . GLU A 1 117 ? -3.320 -12.314 -4.830 1.00 86.88 117 GLU A CA 1
ATOM 882 C C . GLU A 1 117 ? -2.146 -12.280 -5.806 1.00 86.88 117 GLU A C 1
ATOM 884 O O . GLU A 1 117 ? -1.058 -11.879 -5.406 1.00 86.88 117 GLU A O 1
ATOM 889 N N . CYS A 1 118 ? -2.340 -12.653 -7.074 1.00 87.38 118 CYS A N 1
ATOM 890 C CA . CYS A 1 118 ? -1.275 -12.577 -8.073 1.00 87.38 118 CYS A CA 1
ATOM 891 C C . CYS A 1 118 ? -0.775 -11.138 -8.250 1.00 87.38 118 CYS A C 1
ATOM 893 O O . CYS A 1 118 ? 0.431 -10.920 -8.299 1.00 87.38 118 CYS A O 1
ATOM 895 N N . ASN A 1 119 ? -1.685 -10.161 -8.277 1.00 87.56 119 ASN A N 1
ATOM 896 C CA . ASN A 1 119 ? -1.338 -8.746 -8.405 1.00 87.56 119 ASN A CA 1
ATOM 897 C C . ASN A 1 119 ? -0.701 -8.205 -7.123 1.00 87.56 119 ASN A C 1
ATOM 899 O O . ASN A 1 119 ? 0.311 -7.512 -7.195 1.00 87.56 119 ASN A O 1
ATOM 903 N N . VAL A 1 120 ? -1.228 -8.580 -5.953 1.00 91.31 120 VAL A N 1
ATOM 904 C CA . VAL A 1 120 ? -0.611 -8.241 -4.660 1.00 91.31 120 VAL A CA 1
ATOM 905 C C . VAL A 1 120 ? 0.807 -8.808 -4.593 1.00 91.31 120 VAL A C 1
ATOM 907 O O . VAL A 1 120 ? 1.741 -8.097 -4.235 1.00 91.31 120 VAL A O 1
ATOM 910 N N . ARG A 1 121 ? 1.000 -10.068 -4.996 1.00 92.56 121 ARG A N 1
ATOM 911 C CA . ARG A 1 121 ? 2.313 -10.717 -5.046 1.00 92.56 121 ARG A CA 1
ATOM 912 C C . ARG A 1 121 ? 3.237 -10.014 -6.030 1.00 92.56 121 ARG A C 1
ATOM 914 O O . ARG A 1 121 ? 4.348 -9.690 -5.642 1.00 92.56 121 ARG A O 1
ATOM 921 N N . ALA A 1 122 ? 2.781 -9.728 -7.248 1.00 90.62 122 ALA A N 1
ATOM 922 C CA . ALA A 1 122 ? 3.573 -9.041 -8.265 1.00 90.62 122 ALA A CA 1
ATOM 923 C C . ALA A 1 122 ? 3.993 -7.627 -7.831 1.00 90.62 122 ALA A C 1
ATOM 925 O O . ALA A 1 122 ? 5.109 -7.207 -8.126 1.00 90.62 122 ALA A O 1
ATOM 926 N N . ALA A 1 123 ? 3.128 -6.900 -7.118 1.00 92.19 123 ALA A N 1
ATOM 927 C CA . ALA A 1 123 ? 3.478 -5.609 -6.538 1.00 92.19 123 ALA A CA 1
ATOM 928 C C . ALA A 1 123 ? 4.514 -5.773 -5.414 1.00 92.19 123 ALA A C 1
ATOM 930 O O . ALA A 1 123 ? 5.574 -5.155 -5.446 1.00 92.19 123 ALA A O 1
ATOM 931 N N . LEU A 1 124 ? 4.249 -6.645 -4.439 1.00 93.94 124 LEU A N 1
ATOM 932 C CA . LEU A 1 124 ? 5.138 -6.843 -3.292 1.00 93.94 124 LEU A CA 1
ATOM 933 C C . LEU A 1 124 ? 6.494 -7.455 -3.669 1.00 93.94 124 LEU A C 1
ATOM 935 O O . LEU A 1 124 ? 7.482 -7.203 -2.980 1.00 93.94 124 LEU A O 1
ATOM 939 N N . ASP A 1 125 ? 6.571 -8.227 -4.751 1.00 93.25 125 ASP A N 1
ATOM 940 C CA . ASP A 1 125 ? 7.817 -8.849 -5.199 1.00 93.25 125 ASP A CA 1
ATOM 941 C C . ASP A 1 125 ? 8.843 -7.820 -5.716 1.00 93.25 125 ASP A C 1
ATOM 943 O O . ASP A 1 125 ? 10.044 -8.076 -5.711 1.00 93.25 125 ASP A O 1
ATOM 947 N N . ARG A 1 126 ? 8.417 -6.601 -6.060 1.00 92.06 126 ARG A N 1
ATOM 948 C CA . ARG A 1 126 ? 9.348 -5.522 -6.435 1.00 92.06 126 ARG A CA 1
ATOM 949 C C . ARG A 1 126 ? 9.990 -4.813 -5.242 1.00 92.06 126 ARG A C 1
ATOM 951 O O . ARG A 1 126 ? 10.956 -4.080 -5.414 1.00 92.06 126 ARG A O 1
ATOM 958 N N . LEU A 1 127 ? 9.467 -5.012 -4.033 1.00 93.38 127 LEU A N 1
ATOM 959 C CA . LEU A 1 127 ? 9.984 -4.367 -2.825 1.00 93.38 127 LEU A CA 1
ATOM 960 C C . LEU A 1 127 ? 11.260 -5.047 -2.331 1.00 93.38 127 LEU A C 1
ATOM 962 O O . LEU A 1 127 ? 11.440 -6.236 -2.543 1.00 93.38 127 LEU A O 1
ATOM 966 N N . SER A 1 128 ? 12.123 -4.351 -1.596 1.00 94.06 128 SER A N 1
ATOM 967 C CA . SER A 1 128 ? 13.259 -4.963 -0.896 1.00 94.06 128 SER A CA 1
ATOM 968 C C . SER A 1 128 ? 12.819 -5.784 0.329 1.00 94.06 128 SER A C 1
ATOM 970 O O . SER A 1 128 ? 11.683 -5.690 0.801 1.00 94.06 128 SER A O 1
ATOM 972 N N . VAL A 1 129 ? 13.726 -6.589 0.900 1.00 92.81 129 VAL A N 1
ATOM 973 C CA . VAL A 1 129 ? 13.452 -7.351 2.139 1.00 92.81 129 VAL A CA 1
ATOM 974 C C . VAL A 1 129 ? 13.080 -6.423 3.302 1.00 92.81 129 VAL A C 1
ATOM 976 O O . VAL A 1 129 ? 12.167 -6.737 4.072 1.00 92.81 129 VAL A O 1
ATOM 979 N N . ASP A 1 130 ? 13.723 -5.260 3.409 1.00 93.56 130 ASP A N 1
ATOM 980 C CA . ASP A 1 130 ? 13.422 -4.271 4.448 1.00 93.56 130 ASP A CA 1
ATOM 981 C C . ASP A 1 130 ? 12.066 -3.604 4.238 1.00 93.56 130 ASP A C 1
ATOM 983 O O . ASP A 1 130 ? 11.321 -3.391 5.198 1.00 93.56 130 ASP A O 1
ATOM 987 N N . GLN A 1 131 ? 11.704 -3.318 2.987 1.00 95.31 131 GLN A N 1
ATOM 988 C CA . GLN A 1 131 ? 10.384 -2.791 2.652 1.00 95.31 131 GLN A CA 1
ATOM 989 C C . GLN A 1 131 ? 9.289 -3.826 2.944 1.00 95.31 131 GLN A C 1
ATOM 991 O O . GLN A 1 131 ? 8.298 -3.490 3.592 1.00 95.31 131 GLN A O 1
ATOM 996 N N . LEU A 1 132 ? 9.495 -5.100 2.592 1.00 95.31 132 LEU A N 1
ATOM 997 C CA . LEU A 1 132 ? 8.590 -6.197 2.964 1.00 95.31 132 LEU A CA 1
ATOM 998 C C . LEU A 1 132 ? 8.453 -6.336 4.487 1.00 95.31 132 LEU A C 1
ATOM 1000 O O . LEU A 1 132 ? 7.353 -6.538 4.999 1.00 95.31 132 LEU A O 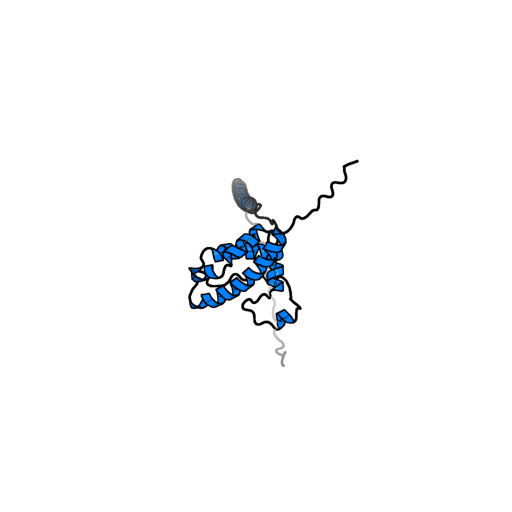1
ATOM 1004 N N . SER A 1 133 ? 9.555 -6.187 5.227 1.00 95.25 133 SER A N 1
ATOM 1005 C CA . SER A 1 133 ? 9.555 -6.170 6.696 1.00 95.25 133 SER A CA 1
ATOM 1006 C C . SER A 1 133 ? 8.639 -5.075 7.249 1.00 95.25 133 SER A C 1
ATOM 1008 O O . SER A 1 133 ? 7.877 -5.323 8.185 1.00 95.25 133 SER A O 1
ATOM 1010 N N . ARG A 1 134 ? 8.685 -3.871 6.660 1.00 96.19 134 ARG A N 1
ATOM 1011 C CA . ARG A 1 134 ? 7.809 -2.754 7.043 1.00 96.19 134 ARG A CA 1
ATOM 1012 C C . ARG A 1 134 ? 6.361 -3.012 6.654 1.00 96.19 134 ARG A C 1
ATOM 1014 O O . ARG A 1 134 ? 5.504 -2.880 7.517 1.00 96.19 134 ARG A O 1
ATOM 1021 N N . VAL A 1 135 ? 6.092 -3.476 5.430 1.00 96.31 135 VAL A N 1
ATOM 1022 C CA . VAL A 1 135 ? 4.735 -3.851 4.987 1.00 96.31 135 VAL A CA 1
ATOM 1023 C C . VAL A 1 135 ? 4.095 -4.834 5.967 1.00 96.31 135 VAL A C 1
ATOM 1025 O O . VAL A 1 135 ? 2.974 -4.605 6.403 1.00 96.31 135 VAL A O 1
ATOM 1028 N N . ARG A 1 136 ? 4.817 -5.875 6.402 1.00 96.69 136 ARG A N 1
ATOM 1029 C CA . ARG A 1 136 ? 4.296 -6.847 7.382 1.00 96.69 136 ARG A CA 1
ATOM 1030 C C . ARG A 1 136 ? 3.875 -6.211 8.710 1.00 96.69 136 ARG A C 1
ATOM 1032 O O . ARG A 1 136 ? 2.917 -6.672 9.317 1.00 96.69 136 ARG A O 1
ATOM 1039 N N . ARG A 1 137 ? 4.597 -5.189 9.177 1.00 96.31 137 ARG A N 1
ATOM 1040 C CA . ARG A 1 137 ? 4.264 -4.482 10.424 1.00 96.31 137 ARG A CA 1
ATOM 1041 C C . ARG A 1 137 ? 3.112 -3.500 10.227 1.00 96.31 137 ARG A C 1
ATOM 1043 O O . ARG A 1 137 ? 2.200 -3.480 11.047 1.00 96.31 137 ARG A O 1
ATOM 1050 N N . SER A 1 138 ? 3.142 -2.714 9.151 1.00 95.94 138 SER A N 1
ATOM 1051 C CA . SER A 1 138 ? 2.137 -1.679 8.881 1.00 95.94 138 SER A CA 1
ATOM 1052 C C . SER A 1 138 ? 0.781 -2.278 8.486 1.00 95.94 138 SER A C 1
ATOM 1054 O O . SER A 1 138 ? -0.263 -1.774 8.874 1.00 95.94 138 SER A O 1
ATOM 1056 N N . PHE A 1 139 ? 0.775 -3.402 7.771 1.00 96.31 139 PHE A N 1
ATOM 1057 C CA . PHE A 1 139 ? -0.450 -4.103 7.372 1.00 96.31 139 PHE A CA 1
ATOM 1058 C C . PHE A 1 139 ? -0.849 -5.220 8.352 1.00 96.31 139 PHE A C 1
ATOM 1060 O O . PHE A 1 139 ? -1.539 -6.163 7.973 1.00 96.31 139 PHE A O 1
ATOM 1067 N N . HIS A 1 140 ? -0.430 -5.150 9.621 1.00 96.62 140 HIS A N 1
ATOM 1068 C CA . HIS A 1 140 ? -0.937 -6.082 10.628 1.00 96.62 140 HIS A CA 1
ATOM 1069 C C . HIS A 1 140 ? -2.403 -5.746 10.960 1.00 96.62 140 HIS A C 1
ATOM 1071 O O . HIS A 1 140 ? -2.675 -4.589 11.283 1.00 96.62 140 HIS A O 1
ATOM 1077 N N . PRO A 1 141 ? -3.353 -6.703 10.926 1.00 95.88 141 PRO A N 1
ATOM 1078 C CA . PRO A 1 141 ? -4.779 -6.411 11.118 1.00 95.88 141 PRO A CA 1
ATOM 1079 C C . PRO A 1 141 ? -5.068 -5.692 12.443 1.00 95.88 141 PRO A C 1
ATOM 1081 O O . PRO A 1 141 ? -5.872 -4.764 12.477 1.00 95.88 141 PRO A O 1
ATOM 1084 N N . ASP A 1 142 ? -4.352 -6.028 13.515 1.00 96.19 142 ASP A N 1
ATOM 1085 C CA . ASP A 1 142 ? -4.551 -5.398 14.828 1.00 96.19 142 ASP A CA 1
ATOM 1086 C C . ASP A 1 142 ? -4.297 -3.885 14.820 1.00 96.19 142 ASP A C 1
ATOM 1088 O O . ASP A 1 142 ? -4.916 -3.154 15.593 1.00 96.19 142 ASP A O 1
ATOM 1092 N N . ARG A 1 143 ? -3.455 -3.382 13.906 1.00 95.50 143 ARG A N 1
ATOM 1093 C CA . ARG A 1 143 ? -3.203 -1.940 13.753 1.00 95.50 143 ARG A CA 1
ATOM 1094 C C . ARG A 1 143 ? -4.455 -1.175 13.319 1.00 95.50 143 ARG A C 1
ATOM 1096 O O . ARG A 1 143 ? -4.615 -0.015 13.679 1.00 95.50 143 ARG A O 1
ATOM 1103 N N . PHE A 1 144 ? -5.355 -1.831 12.587 1.00 95.62 144 PHE A N 1
ATOM 1104 C CA . PHE A 1 144 ? -6.591 -1.232 12.081 1.00 95.62 144 PHE A CA 1
ATOM 1105 C C . PHE A 1 144 ? -7.710 -1.197 13.128 1.00 95.62 144 PHE A C 1
ATOM 1107 O O . PHE A 1 144 ? -8.789 -0.683 12.850 1.00 95.62 144 PHE A O 1
ATOM 1114 N N . SER A 1 145 ? -7.478 -1.696 14.348 1.00 93.69 145 SER A N 1
ATOM 1115 C CA . SER A 1 145 ? -8.418 -1.526 15.467 1.00 93.69 145 SER A CA 1
ATOM 1116 C C . SER A 1 145 ? -8.718 -0.047 15.762 1.00 93.69 145 SER A C 1
ATOM 1118 O O . SER A 1 145 ? -9.855 0.284 16.094 1.00 93.69 145 SER A O 1
ATOM 1120 N N . ALA A 1 146 ? -7.741 0.838 15.539 1.00 92.00 146 ALA A N 1
ATOM 1121 C CA . ALA A 1 146 ? -7.869 2.285 15.699 1.00 92.00 146 ALA A CA 1
ATOM 1122 C C . ALA A 1 146 ? -8.685 2.982 14.591 1.00 92.00 146 ALA A C 1
ATOM 1124 O O . ALA A 1 146 ? -9.034 4.148 14.750 1.00 92.00 146 ALA A O 1
ATOM 1125 N N . CYS A 1 147 ? -9.002 2.303 13.481 1.00 93.81 147 CYS A N 1
ATOM 1126 C CA . CYS A 1 147 ? -9.819 2.878 12.411 1.00 93.81 147 CYS A CA 1
ATOM 1127 C C . CYS A 1 147 ? -11.280 3.069 12.848 1.00 93.81 147 CYS A C 1
ATOM 1129 O O . CYS A 1 147 ? -11.764 2.428 13.795 1.00 93.81 147 CYS A O 1
ATOM 1131 N N . ALA A 1 148 ? -12.003 3.903 12.094 1.00 92.88 148 ALA A N 1
ATOM 1132 C CA . ALA A 1 148 ? -13.435 4.120 12.267 1.00 92.88 148 ALA A CA 1
ATOM 1133 C C . ALA A 1 148 ? -14.204 2.779 12.335 1.00 92.88 148 ALA A C 1
ATOM 1135 O O . ALA A 1 148 ? -13.951 1.897 11.506 1.00 92.88 148 ALA A O 1
ATOM 1136 N N . PRO A 1 149 ? -15.163 2.607 13.273 1.00 93.94 149 PRO A N 1
ATOM 1137 C CA . PRO A 1 149 ? -15.859 1.333 13.475 1.00 93.94 149 PRO A CA 1
ATOM 1138 C C . PRO A 1 149 ? -16.484 0.746 12.204 1.00 93.94 149 PRO A C 1
ATOM 1140 O O . PRO A 1 149 ? -16.405 -0.461 11.996 1.00 93.94 149 PRO A O 1
ATOM 1143 N N . ALA A 1 150 ? -17.027 1.603 11.332 1.00 93.94 150 ALA A N 1
ATOM 1144 C CA . ALA A 1 150 ? -17.650 1.202 10.071 1.00 93.94 150 ALA A CA 1
ATOM 1145 C C . ALA A 1 150 ? -16.661 0.591 9.058 1.00 93.94 150 ALA A C 1
ATOM 1147 O O . ALA A 1 150 ? -17.042 -0.272 8.275 1.00 93.94 150 ALA A O 1
ATOM 1148 N N . LEU A 1 151 ? -15.391 1.010 9.079 1.00 92.94 151 LEU A N 1
ATOM 1149 C CA . LEU A 1 151 ? -14.362 0.575 8.122 1.00 92.94 151 LEU A CA 1
ATOM 1150 C C . LEU A 1 151 ? -13.446 -0.514 8.693 1.00 92.94 151 LEU A C 1
ATOM 1152 O O . LEU A 1 151 ? -12.804 -1.250 7.943 1.00 92.94 151 LEU A O 1
ATOM 1156 N N . ARG A 1 152 ? -13.392 -0.642 10.024 1.00 94.19 152 ARG A N 1
ATOM 1157 C CA . ARG A 1 152 ? -12.460 -1.512 10.752 1.00 94.19 152 ARG A CA 1
ATOM 1158 C C . ARG A 1 152 ? -12.454 -2.950 10.242 1.00 94.19 152 ARG A C 1
ATOM 1160 O O . ARG A 1 152 ? -11.391 -3.462 9.903 1.00 94.19 152 ARG A O 1
ATOM 1167 N N . ALA A 1 153 ? -13.617 -3.599 10.186 1.00 93.81 153 ALA A N 1
ATOM 1168 C CA . ALA A 1 153 ? -13.707 -5.005 9.790 1.00 93.81 153 ALA A CA 1
ATOM 1169 C C . ALA A 1 153 ? -13.208 -5.221 8.351 1.00 93.81 153 ALA A C 1
ATOM 1171 O O . ALA A 1 153 ? -12.413 -6.125 8.091 1.00 93.81 153 ALA A O 1
ATOM 1172 N N . GLN A 1 154 ? -13.604 -4.334 7.433 1.00 94.06 154 GLN A N 1
ATOM 1173 C CA . GLN A 1 154 ? -13.188 -4.383 6.033 1.00 94.06 154 GLN A CA 1
ATOM 1174 C C . GLN A 1 154 ? -11.675 -4.165 5.888 1.00 94.06 154 GLN A C 1
ATOM 1176 O O . GLN A 1 154 ? -10.996 -4.913 5.183 1.00 94.06 154 GLN A O 1
ATOM 1181 N N . PHE A 1 155 ? -11.119 -3.173 6.587 1.00 95.56 155 PHE A N 1
ATOM 1182 C CA . PHE A 1 155 ? -9.692 -2.859 6.527 1.00 95.56 155 PHE A CA 1
ATOM 1183 C C . PHE A 1 155 ? -8.839 -3.969 7.136 1.00 95.56 155 PHE A C 1
ATOM 1185 O O . PHE A 1 155 ? -7.809 -4.328 6.569 1.00 95.56 155 PHE A O 1
ATOM 1192 N N . GLN A 1 156 ? -9.290 -4.572 8.237 1.00 95.88 156 GLN A N 1
ATOM 1193 C CA . GLN A 1 156 ? -8.640 -5.745 8.815 1.00 95.88 156 GLN A CA 1
ATOM 1194 C C . GLN A 1 156 ? -8.611 -6.915 7.834 1.00 95.88 156 GLN A C 1
ATOM 1196 O O . GLN A 1 156 ? -7.582 -7.579 7.717 1.00 95.88 156 GLN A O 1
ATOM 1201 N N . GLN A 1 157 ? -9.705 -7.161 7.112 1.00 94.06 157 GLN A N 1
ATOM 1202 C CA . GLN A 1 157 ? -9.754 -8.234 6.124 1.00 94.06 157 GLN A CA 1
ATOM 1203 C C . GLN A 1 157 ? -8.785 -7.977 4.959 1.00 94.06 157 GLN A C 1
ATOM 1205 O O . GLN A 1 157 ? -7.975 -8.846 4.635 1.00 94.06 157 GLN A O 1
ATOM 1210 N N . MET A 1 158 ? -8.779 -6.766 4.395 1.00 93.75 158 MET A N 1
ATOM 1211 C CA . MET A 1 158 ? -7.830 -6.384 3.338 1.00 93.75 158 MET A CA 1
ATOM 1212 C C . MET A 1 158 ? -6.367 -6.446 3.809 1.00 93.75 158 MET A C 1
ATOM 1214 O O . MET A 1 158 ? -5.485 -6.898 3.076 1.00 93.75 158 MET A O 1
ATOM 1218 N N . ALA A 1 159 ? -6.098 -6.046 5.053 1.00 95.62 159 ALA A N 1
ATOM 1219 C CA . ALA A 1 159 ? -4.774 -6.131 5.658 1.00 95.62 159 ALA A CA 1
ATOM 1220 C C . ALA A 1 159 ? -4.292 -7.583 5.797 1.00 95.62 159 ALA A C 1
ATOM 1222 O O . ALA A 1 159 ? -3.134 -7.872 5.489 1.00 95.62 159 ALA A O 1
ATOM 1223 N N . ARG A 1 160 ? -5.179 -8.514 6.187 1.00 95.19 160 ARG A N 1
ATOM 1224 C CA . ARG A 1 160 ? -4.859 -9.954 6.251 1.00 95.19 160 ARG A CA 1
ATOM 1225 C C . ARG A 1 160 ? -4.414 -10.487 4.891 1.00 95.19 160 ARG A C 1
ATOM 1227 O O . ARG A 1 160 ? -3.407 -11.192 4.835 1.00 95.19 160 ARG A O 1
ATOM 1234 N N . GLU A 1 161 ? -5.110 -10.124 3.813 1.00 93.50 161 GLU A N 1
ATOM 1235 C CA . GLU A 1 161 ? -4.751 -10.555 2.454 1.00 93.50 161 GLU A CA 1
ATOM 1236 C C . GLU A 1 161 ? -3.321 -10.119 2.082 1.00 93.50 161 GLU A C 1
ATOM 1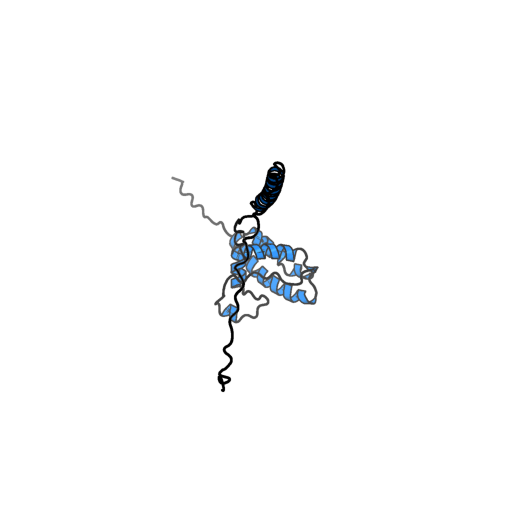238 O O . GLU A 1 161 ? -2.507 -10.943 1.656 1.00 93.50 161 GLU A O 1
ATOM 1243 N N . ILE A 1 162 ? -2.965 -8.852 2.327 1.00 94.69 162 ILE A N 1
ATOM 1244 C CA . ILE A 1 162 ? -1.605 -8.337 2.070 1.00 94.69 162 ILE A CA 1
ATOM 1245 C C . ILE A 1 162 ? -0.574 -9.020 2.970 1.00 94.69 162 ILE A C 1
ATOM 1247 O O . ILE A 1 162 ? 0.502 -9.410 2.506 1.00 94.69 162 ILE A O 1
ATOM 1251 N N . LEU A 1 163 ? -0.888 -9.181 4.257 1.00 95.44 163 LEU A N 1
ATOM 1252 C CA . LEU A 1 163 ? 0.028 -9.735 5.247 1.00 95.44 163 LEU A CA 1
ATOM 1253 C C . LEU A 1 163 ? 0.418 -11.183 4.929 1.00 95.44 163 LEU A C 1
ATOM 1255 O O . LEU A 1 163 ? 1.587 -11.547 5.094 1.00 95.44 163 LEU A O 1
ATOM 1259 N N . VAL A 1 164 ? -0.525 -12.009 4.468 1.00 94.75 164 VAL A N 1
ATOM 1260 C CA . VAL A 1 164 ? -0.248 -13.397 4.059 1.00 94.75 164 VAL A CA 1
ATOM 1261 C C . VAL A 1 164 ? 0.784 -13.423 2.931 1.00 94.75 164 VAL A C 1
ATOM 1263 O O . VAL A 1 164 ? 1.819 -14.084 3.061 1.00 94.75 164 VAL A O 1
ATOM 1266 N N . VAL A 1 165 ? 0.566 -12.641 1.871 1.00 94.62 165 VAL A N 1
ATOM 1267 C CA . VAL A 1 165 ? 1.486 -12.580 0.725 1.00 94.62 165 VAL A CA 1
ATOM 1268 C C . VAL A 1 165 ? 2.852 -12.025 1.141 1.00 94.62 165 VAL A C 1
ATOM 1270 O O . VAL A 1 165 ? 3.889 -12.604 0.806 1.00 94.62 165 VAL A O 1
ATOM 1273 N N . ALA A 1 166 ? 2.874 -10.956 1.941 1.00 95.50 166 ALA A N 1
ATOM 1274 C CA . ALA A 1 166 ? 4.109 -10.360 2.441 1.00 95.50 166 ALA A CA 1
ATOM 1275 C C . ALA A 1 166 ? 4.916 -11.336 3.319 1.00 95.50 166 ALA A C 1
ATOM 1277 O O . ALA A 1 166 ? 6.144 -11.375 3.230 1.00 95.50 166 ALA A O 1
ATOM 1278 N N . ASN A 1 167 ? 4.251 -12.152 4.146 1.00 95.12 167 ASN A N 1
ATOM 1279 C CA . ASN A 1 167 ? 4.902 -13.186 4.956 1.00 95.12 167 ASN A CA 1
ATOM 1280 C C . ASN A 1 167 ? 5.575 -14.259 4.090 1.00 95.12 167 ASN A C 1
ATOM 1282 O O . ASN A 1 167 ? 6.710 -14.639 4.388 1.00 95.12 167 ASN A O 1
ATOM 1286 N N . ILE A 1 168 ? 4.900 -14.731 3.037 1.00 94.19 168 ILE A N 1
ATOM 1287 C CA . ILE A 1 168 ? 5.442 -15.737 2.110 1.00 94.19 168 ILE A CA 1
ATOM 1288 C C . ILE A 1 168 ? 6.714 -15.200 1.443 1.00 94.19 168 ILE A C 1
ATOM 1290 O O . ILE A 1 168 ? 7.774 -15.823 1.550 1.00 94.19 168 ILE A O 1
ATOM 1294 N N . LEU A 1 169 ? 6.637 -14.009 0.838 1.00 94.19 169 LEU A N 1
ATOM 1295 C CA . LEU A 1 169 ? 7.769 -13.387 0.142 1.00 94.19 169 LEU A CA 1
ATOM 1296 C C . LEU A 1 169 ? 8.940 -13.097 1.089 1.00 94.19 169 LEU A C 1
ATOM 1298 O O . LEU A 1 169 ? 10.093 -13.407 0.784 1.00 94.19 169 LEU A O 1
ATOM 1302 N N . TYR A 1 170 ? 8.655 -12.553 2.273 1.00 93.75 170 TYR A N 1
ATOM 1303 C CA . TYR A 1 170 ? 9.685 -12.229 3.257 1.00 93.75 170 TYR A CA 1
ATOM 1304 C C . TYR A 1 170 ? 10.426 -13.473 3.763 1.00 93.75 170 TYR A C 1
ATOM 1306 O O . TYR A 1 170 ? 11.656 -13.469 3.850 1.00 93.75 170 TYR A O 1
ATOM 1314 N N . ARG A 1 171 ? 9.697 -14.554 4.078 1.00 91.50 171 ARG A N 1
ATOM 1315 C CA 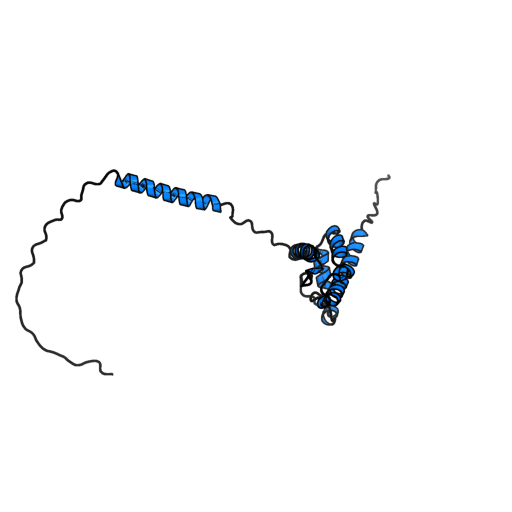. ARG A 1 171 ? 10.301 -15.826 4.513 1.00 91.50 171 ARG A CA 1
ATOM 1316 C C . ARG A 1 171 ? 11.130 -16.460 3.398 1.00 91.50 171 ARG A C 1
ATOM 1318 O O . ARG A 1 171 ? 12.229 -16.930 3.682 1.00 91.50 171 ARG A O 1
ATOM 1325 N N . GLY A 1 172 ? 10.640 -16.437 2.156 1.00 90.31 172 GLY A N 1
ATOM 1326 C CA . GLY A 1 172 ? 11.366 -16.964 0.996 1.00 90.31 172 GLY A CA 1
ATOM 1327 C C . GLY A 1 172 ? 12.711 -16.269 0.774 1.00 90.31 172 GLY A C 1
ATOM 1328 O O . GLY A 1 172 ? 13.714 -16.931 0.521 1.00 90.31 172 GLY A O 1
ATOM 1329 N N . ARG A 1 173 ? 12.763 -14.946 0.964 1.00 87.31 173 ARG A N 1
ATOM 1330 C CA . ARG A 1 173 ? 13.990 -14.153 0.779 1.00 87.31 173 ARG A CA 1
ATOM 1331 C C . ARG A 1 173 ? 14.967 -14.247 1.942 1.00 87.31 173 ARG A C 1
ATOM 1333 O O . ARG A 1 173 ? 16.167 -14.252 1.713 1.00 87.31 173 ARG A O 1
ATOM 1340 N N . LYS A 1 174 ? 14.474 -14.369 3.180 1.00 80.81 174 LYS A N 1
ATOM 1341 C CA . LYS A 1 174 ? 15.337 -14.585 4.355 1.00 80.81 174 LYS A CA 1
ATOM 1342 C C . LYS A 1 174 ? 15.974 -15.977 4.410 1.00 80.81 174 LYS A C 1
ATOM 1344 O O . LYS A 1 174 ? 16.955 -16.146 5.121 1.00 80.81 174 LYS A O 1
ATOM 1349 N N . ARG A 1 175 ? 15.417 -16.972 3.710 1.00 71.31 175 ARG A N 1
ATOM 1350 C CA . ARG A 1 175 ? 15.910 -18.362 3.725 1.00 71.31 175 ARG A CA 1
ATOM 1351 C C . ARG A 1 175 ? 17.004 -18.676 2.688 1.00 71.31 175 ARG A C 1
ATOM 1353 O O . ARG A 1 175 ? 17.422 -19.825 2.616 1.00 71.31 175 ARG A O 1
ATOM 1360 N N . ARG A 1 176 ? 17.512 -17.702 1.919 1.00 58.31 176 ARG A N 1
ATOM 1361 C CA . ARG A 1 176 ? 18.766 -17.849 1.146 1.00 58.31 176 ARG A CA 1
ATOM 1362 C C . ARG A 1 176 ? 19.850 -16.993 1.812 1.00 58.31 176 ARG A C 1
ATOM 1364 O O . ARG A 1 176 ? 19.618 -15.799 1.976 1.00 58.31 176 ARG A O 1
ATOM 1371 N N . PRO A 1 177 ? 20.973 -17.601 2.242 1.00 49.00 177 PRO A N 1
ATOM 1372 C CA . PRO A 1 177 ? 21.873 -18.316 1.336 1.00 49.00 177 PRO A CA 1
ATOM 1373 C C . PRO A 1 177 ? 22.254 -19.729 1.820 1.00 49.00 177 PRO A C 1
ATOM 1375 O O . PRO A 1 177 ? 22.845 -19.895 2.878 1.00 49.00 177 PRO A O 1
ATOM 1378 N N . SER A 1 178 ? 21.995 -20.750 1.001 1.00 47.81 178 SER A N 1
ATOM 1379 C CA . SER A 1 178 ? 22.778 -21.992 1.029 1.00 47.81 178 SER A CA 1
ATOM 1380 C C . SER A 1 178 ? 23.542 -22.046 -0.288 1.00 47.81 178 SER A C 1
ATOM 1382 O O . SER A 1 178 ? 23.146 -22.696 -1.250 1.00 47.81 178 SER A O 1
ATOM 1384 N N . VAL A 1 179 ? 24.598 -21.236 -0.353 1.00 51.16 179 VAL A N 1
ATOM 1385 C CA . VAL A 1 179 ? 25.739 -21.565 -1.197 1.00 51.16 179 VAL A CA 1
ATOM 1386 C C . VAL A 1 179 ? 26.471 -22.608 -0.374 1.00 51.16 179 VAL A C 1
ATOM 1388 O O . VAL A 1 179 ? 27.152 -22.269 0.589 1.00 51.16 179 VAL A O 1
ATOM 1391 N N . TRP A 1 180 ? 26.264 -23.884 -0.685 1.00 50.00 180 TRP A N 1
ATOM 1392 C CA . TRP A 1 180 ? 27.309 -24.854 -0.411 1.00 50.00 180 TRP A CA 1
ATOM 1393 C C . TRP A 1 180 ? 28.548 -24.329 -1.134 1.00 50.00 180 TRP A C 1
ATOM 1395 O O . TRP A 1 180 ? 28.645 -24.408 -2.357 1.00 50.00 180 TRP A O 1
ATOM 1405 N N . GLN A 1 181 ? 29.423 -23.674 -0.373 1.00 49.84 181 GLN A N 1
ATOM 1406 C CA . GLN A 1 181 ? 30.798 -23.412 -0.750 1.00 49.84 181 GLN A CA 1
ATOM 1407 C C . GLN A 1 181 ? 31.439 -24.790 -0.914 1.00 49.84 181 GLN A C 1
ATOM 1409 O O . GLN A 1 181 ? 31.902 -25.394 0.049 1.00 49.84 181 GLN A O 1
ATOM 1414 N N . ALA A 1 182 ? 31.373 -25.335 -2.127 1.00 48.12 182 ALA A N 1
ATOM 1415 C CA . ALA A 1 182 ? 32.356 -26.307 -2.556 1.00 48.12 182 ALA A CA 1
ATOM 1416 C C . ALA A 1 182 ? 33.641 -25.505 -2.747 1.00 48.12 182 ALA A C 1
ATOM 1418 O O . ALA A 1 182 ? 33.817 -24.855 -3.771 1.00 48.12 182 ALA A O 1
ATOM 1419 N N . ASP A 1 183 ? 34.451 -25.468 -1.698 1.00 51.09 183 ASP A N 1
ATOM 1420 C CA . ASP A 1 183 ? 35.831 -25.012 -1.733 1.00 51.09 183 ASP A CA 1
ATOM 1421 C C . ASP A 1 183 ? 36.613 -26.031 -2.586 1.00 51.09 183 ASP A C 1
ATOM 1423 O O . ASP A 1 183 ? 36.731 -27.189 -2.168 1.00 51.09 183 ASP A O 1
ATOM 1427 N N . PRO A 1 184 ? 37.060 -25.700 -3.813 1.00 58.78 184 PRO A N 1
ATOM 1428 C CA . PRO A 1 184 ? 37.761 -26.639 -4.668 1.00 58.78 184 PRO A CA 1
ATOM 1429 C C . PRO A 1 184 ? 39.279 -26.470 -4.541 1.00 58.78 184 PRO A C 1
ATOM 1431 O O . PRO A 1 184 ? 39.981 -26.654 -5.527 1.00 58.78 184 PRO A O 1
ATOM 1434 N N . GLU A 1 185 ? 39.814 -26.129 -3.366 1.00 53.28 185 GLU A N 1
ATOM 1435 C CA . GLU A 1 185 ? 41.266 -26.064 -3.155 1.00 53.28 185 GLU A CA 1
ATOM 1436 C C . GLU A 1 185 ? 41.693 -26.720 -1.836 1.00 53.28 185 GLU A C 1
ATOM 1438 O O . GLU A 1 185 ? 42.131 -26.091 -0.878 1.00 53.28 185 GLU A O 1
ATOM 1443 N N . LYS A 1 186 ? 41.634 -28.054 -1.818 1.00 51.59 186 LYS A N 1
ATOM 1444 C CA . LYS A 1 186 ? 42.645 -28.861 -1.124 1.00 51.59 186 LYS A CA 1
ATOM 1445 C C . LYS A 1 186 ? 43.173 -29.915 -2.089 1.00 51.59 186 LYS A C 1
ATOM 1447 O O . LYS A 1 186 ? 42.561 -30.969 -2.263 1.00 51.59 186 LYS A O 1
ATOM 1452 N N . LYS A 1 187 ? 44.289 -29.588 -2.731 1.00 46.12 187 LYS A N 1
ATOM 1453 C CA . LYS A 1 187 ? 45.216 -30.539 -3.342 1.00 46.12 187 LYS A CA 1
ATOM 1454 C C . LYS A 1 187 ? 46.532 -30.464 -2.590 1.00 46.12 187 LYS A C 1
ATOM 1456 O O . LYS A 1 187 ? 46.908 -29.330 -2.222 1.00 46.12 187 LYS A O 1
#

Radius of gyration: 41.63 Å; chains: 1; bounding box: 83×105×86 Å

Sequence (187 aa):
DRRAEAEKKARGDHQGGDPPSPPPPPPPPPPRDPGADARRREREARRANFAAGFYRANAGHQDTPAPVSDPVQHWYTYAQRALADYSQLTAFPAPPVTGRCSSMACASSGRSLQACECNVRAALDRLSVDQLSRVRRSFHPDRFSACAPALRAQFQQMAREILVVANILYRGRKRRPSVWQADPEKK

Secondary structure (DSSP, 8-state):
-----------------PPPPPPPPPPPPPPP-HHHHHHHHHHHHHHHHHHHHHHHHHGGGS--------HHHHHHHHHHHHTT-GGG--S--PPP--S----HHHHT---SSSS-HHHHHHHHTTS-HHHHHHHHHHT-GGGGGGS-HHHHHHHHHHHHHHHHHHHHHHHHHHT------------